Protein AF-A0A1F6GGG3-F1 (afdb_monomer_lite)

Sequence (327 aa):
MKKLRGRSGLVVIFIALSLFVYPPSKAWARSGCFWITAGEIFVPGLGYGVSGQFDKMLLFGGGRWLAANQYANTSASPDYQQNPNEIYKTTSAKDSDSGKVETRVYLTQATYEARYYAYLESNLTLISWGDLYQHSCDANTETYKWVAAPFLFNQFYDNWMFWVPMAVLASNAATFNDTQLVEYHLSRGLTQSRMRRDEFGHFYMVGLGEEMLFRGTFQHYFYETMNDSWGWGKEPSRHMSVVAASAVFGAAHTGMGFSADTASAFLMGLYLGYSYMPGPDEFDLTTAIAIHAWWDIVLSYTIMNNAHFTEENPTLEVPIFAIGFKY

Foldseek 3Di:
DDDPDDDVVVVVVVVVVLQPFDDDPVNVLLVVLVVLLVCCLVQQLSSCVVQVVVVLSCVLSVQLVVLVVQLVVLCPDPQADPDLCVAWDWDPLVRDPVSATEIEGEDEPSNVRNVLSVLSNQLSSLLSNLQSQLVSSHDDPCSVVLLCLLVPVVVCPPPVLQVVLVVVLVVCLVCVVVHYAYAYEYEHQDDLVVVLVSQLVSLLSVLSRLLSRLVSPQLVSQLCCCCPRVVVHQVVSLQVSLQRSLQVQLVVAPCRPVTDHSVRSSVLSSSLSCQQDVDGVRGDSSSSSNSRSCSSSSVVVSCSVRYHYDYDPNPDPDPPDDPDDDD

Radius of gyration: 21.14 Å; chains: 1; bounding box: 52×48×64 Å

Structure (mmCIF, N/CA/C/O backbone):
data_AF-A0A1F6GGG3-F1
#
_entry.id   AF-A0A1F6GGG3-F1
#
loop_
_atom_site.group_PDB
_atom_site.id
_atom_site.type_symbol
_atom_site.label_atom_id
_atom_site.label_alt_id
_atom_site.label_comp_id
_atom_site.label_asym_id
_atom_site.label_entity_id
_atom_site.label_seq_id
_atom_site.pdbx_PDB_ins_code
_atom_site.Cartn_x
_atom_site.Cartn_y
_atom_site.Cartn_z
_atom_site.occupancy
_atom_site.B_iso_or_equiv
_atom_site.auth_seq_id
_atom_site.auth_comp_id
_atom_site.auth_asym_id
_atom_site.auth_atom_id
_atom_site.pdbx_PDB_model_num
ATOM 1 N N . MET A 1 1 ? -25.315 21.451 1.094 1.00 34.75 1 MET A N 1
ATOM 2 C CA . MET A 1 1 ? -24.525 21.625 -0.148 1.00 34.75 1 MET A CA 1
ATOM 3 C C . MET A 1 1 ? -23.264 22.436 0.150 1.00 34.75 1 MET A C 1
ATOM 5 O O . MET A 1 1 ? -23.338 23.655 0.235 1.00 34.75 1 MET A O 1
ATOM 9 N N . LYS A 1 2 ? -22.116 21.779 0.357 1.00 29.00 2 LYS A N 1
ATOM 10 C CA . LYS A 1 2 ? -20.799 22.434 0.466 1.00 29.00 2 LYS A CA 1
ATOM 11 C C . LYS A 1 2 ? -19.908 21.908 -0.662 1.00 29.00 2 LYS A C 1
ATOM 13 O O . LYS A 1 2 ? -19.836 20.707 -0.887 1.00 29.00 2 LYS A O 1
ATOM 18 N N . LYS A 1 3 ? -19.320 22.844 -1.409 1.00 28.92 3 LYS A N 1
ATOM 19 C CA . LYS A 1 3 ? -18.524 22.647 -2.628 1.00 28.92 3 LYS A CA 1
ATOM 20 C C . LYS A 1 3 ? -17.290 21.768 -2.370 1.00 28.92 3 LYS A C 1
ATOM 22 O O . LYS A 1 3 ? -16.361 22.208 -1.704 1.00 28.92 3 LYS A O 1
ATOM 27 N N . LEU A 1 4 ? -17.244 20.596 -3.001 1.00 29.39 4 LEU A N 1
ATOM 28 C CA . LEU A 1 4 ? -16.005 19.909 -3.371 1.00 29.39 4 LEU A CA 1
ATOM 29 C C . LEU A 1 4 ? -15.376 20.674 -4.546 1.00 29.39 4 LEU A C 1
ATOM 31 O O . LEU A 1 4 ? -15.751 20.487 -5.699 1.00 29.39 4 LEU A O 1
ATOM 35 N N . ARG A 1 5 ? -14.453 21.593 -4.266 1.00 40.72 5 ARG A N 1
ATOM 36 C CA . ARG A 1 5 ? -13.562 22.179 -5.279 1.00 40.72 5 ARG A CA 1
ATOM 37 C C . ARG A 1 5 ? -12.166 22.241 -4.677 1.00 40.72 5 ARG A C 1
ATOM 39 O O . ARG A 1 5 ? -11.943 23.008 -3.752 1.00 40.72 5 ARG A O 1
ATOM 46 N N . GLY A 1 6 ? -11.258 21.412 -5.185 1.00 33.78 6 GLY A N 1
ATOM 47 C CA . GLY A 1 6 ? -9.836 21.505 -4.844 1.00 33.78 6 GLY A CA 1
ATOM 48 C C . GLY A 1 6 ? -9.003 20.272 -5.187 1.00 33.78 6 GLY A C 1
ATOM 49 O O . GLY A 1 6 ? -7.881 20.420 -5.650 1.00 33.78 6 GLY A O 1
ATOM 50 N N . ARG A 1 7 ? -9.539 19.054 -5.033 1.00 39.41 7 ARG A N 1
ATOM 51 C CA . ARG A 1 7 ? -8.728 17.825 -5.166 1.00 39.41 7 ARG A CA 1
ATOM 52 C C . ARG A 1 7 ? -8.546 17.314 -6.601 1.00 39.41 7 ARG A C 1
ATOM 54 O O . ARG A 1 7 ? -7.521 16.717 -6.899 1.00 39.41 7 ARG A O 1
ATOM 61 N N . SER A 1 8 ? -9.468 17.619 -7.514 1.00 39.81 8 SER A N 1
ATOM 62 C CA . SER A 1 8 ? -9.391 17.161 -8.914 1.00 39.81 8 SER A CA 1
ATOM 63 C C . SER A 1 8 ? -8.347 17.906 -9.757 1.00 39.81 8 SER A C 1
ATOM 65 O O . SER A 1 8 ? -7.948 17.412 -10.802 1.00 39.81 8 SER A O 1
ATOM 67 N N . GLY A 1 9 ? -7.893 19.089 -9.324 1.00 29.56 9 GLY A N 1
ATOM 68 C CA . GLY A 1 9 ? -6.945 19.903 -10.094 1.00 29.56 9 GLY A CA 1
ATOM 69 C C . GLY A 1 9 ? -5.521 19.348 -10.081 1.00 29.56 9 GLY A C 1
ATOM 70 O O . GLY A 1 9 ? -4.860 19.352 -11.112 1.00 29.56 9 GLY A O 1
ATOM 71 N N . LEU A 1 10 ? -5.064 18.821 -8.941 1.00 37.78 10 LEU A N 1
ATOM 72 C CA . LEU A 1 10 ? -3.693 18.323 -8.805 1.00 37.78 10 LEU A CA 1
ATOM 73 C C . LEU A 1 10 ? -3.475 17.035 -9.612 1.00 37.78 10 LEU A C 1
ATOM 75 O O . LEU A 1 10 ? -2.480 16.919 -10.316 1.00 37.78 10 LEU A O 1
ATOM 79 N N . VAL A 1 11 ? -4.443 16.113 -9.584 1.00 38.56 11 VAL A N 1
ATOM 80 C CA . VAL A 1 11 ? -4.399 14.854 -10.351 1.00 38.56 11 VAL A CA 1
ATOM 81 C C . VAL A 1 11 ? -4.393 15.125 -11.859 1.00 38.56 11 VAL A C 1
ATOM 83 O O . VAL A 1 11 ? -3.612 14.528 -12.593 1.00 38.56 11 VAL A O 1
ATOM 86 N N . VAL A 1 12 ? -5.199 16.086 -12.324 1.00 40.09 12 VAL A N 1
ATOM 87 C CA . VAL A 1 12 ? -5.244 16.483 -13.742 1.00 40.09 12 VAL A CA 1
ATOM 88 C C . VAL A 1 12 ? -3.946 17.169 -14.182 1.00 40.09 12 VAL A C 1
ATOM 90 O O . VAL A 1 12 ? -3.487 16.932 -15.295 1.00 40.09 12 VAL A O 1
ATOM 93 N N . ILE A 1 13 ? -3.315 17.969 -13.315 1.00 44.88 13 ILE A N 1
ATOM 94 C CA . ILE A 1 13 ? -2.014 18.598 -13.598 1.00 44.88 13 ILE A CA 1
ATOM 95 C C . ILE A 1 13 ? -0.889 17.552 -13.650 1.00 44.88 13 ILE A C 1
ATOM 97 O O . ILE A 1 13 ? -0.038 17.633 -14.532 1.00 44.88 13 ILE A O 1
ATOM 101 N N . PHE A 1 14 ? -0.906 16.539 -12.778 1.00 50.72 14 PHE A N 1
ATOM 102 C CA . PHE A 1 14 ? 0.060 15.433 -12.817 1.00 50.72 14 PHE A CA 1
ATOM 103 C C . PHE A 1 14 ? -0.072 14.584 -14.092 1.00 50.72 14 PHE A C 1
ATOM 105 O O . PHE A 1 14 ? 0.935 14.294 -14.735 1.00 50.72 14 PHE A O 1
ATOM 112 N N . ILE A 1 15 ? -1.302 14.267 -14.516 1.00 50.84 15 ILE A N 1
ATOM 113 C CA . ILE A 1 15 ? -1.557 13.581 -15.795 1.00 50.84 15 ILE A CA 1
ATOM 114 C C . ILE A 1 15 ? -1.097 14.457 -16.971 1.00 50.84 15 ILE A C 1
ATOM 116 O O . ILE A 1 15 ? -0.423 13.970 -17.875 1.00 50.84 15 ILE A O 1
ATOM 120 N N . ALA A 1 16 ? -1.378 15.762 -16.944 1.00 42.09 16 ALA A N 1
ATOM 121 C CA . ALA A 1 16 ? -0.953 16.679 -18.000 1.00 42.09 16 ALA A CA 1
ATOM 122 C C . ALA A 1 16 ? 0.578 16.808 -18.098 1.00 42.09 16 ALA A C 1
ATOM 124 O O . ALA A 1 16 ? 1.111 16.843 -19.202 1.00 42.09 16 ALA A O 1
ATOM 125 N N . LEU A 1 17 ? 1.300 16.826 -16.973 1.00 45.72 17 LEU A N 1
ATOM 126 C CA . LEU A 1 17 ? 2.766 16.906 -16.960 1.00 45.72 17 LEU A CA 1
ATOM 127 C C . LEU A 1 17 ? 3.439 15.630 -17.486 1.00 45.72 17 LEU A C 1
ATOM 129 O O . LEU A 1 17 ? 4.507 15.723 -18.086 1.00 45.72 17 LEU A O 1
ATOM 133 N N . SER A 1 18 ? 2.797 14.465 -17.343 1.00 45.56 18 SER A N 1
ATOM 134 C CA . SER A 1 18 ? 3.300 13.197 -17.898 1.00 45.56 18 SER A CA 1
ATOM 135 C C . SER A 1 18 ? 3.233 13.099 -19.430 1.00 45.56 18 SER A C 1
ATOM 137 O O . SER A 1 18 ? 3.900 12.257 -20.027 1.00 45.56 18 SER A O 1
ATOM 139 N N . LEU A 1 19 ? 2.471 13.983 -20.087 1.00 40.78 19 LEU A N 1
ATOM 140 C CA . LEU A 1 19 ? 2.210 13.924 -21.531 1.00 40.78 19 LEU A CA 1
ATOM 141 C C . LEU A 1 19 ? 3.180 14.754 -22.394 1.00 40.78 19 LEU A C 1
ATOM 143 O O . LEU A 1 19 ? 3.150 14.615 -23.615 1.00 40.78 19 LEU A O 1
ATOM 147 N N . PHE A 1 20 ? 4.034 15.609 -21.815 1.00 39.56 20 PHE A N 1
ATOM 148 C CA . PHE A 1 20 ? 4.748 16.649 -22.583 1.00 39.56 20 PHE A CA 1
ATOM 149 C C . PHE A 1 20 ? 6.259 16.457 -22.797 1.00 39.56 20 PHE A C 1
ATOM 151 O O . PHE A 1 20 ? 6.902 17.367 -23.318 1.00 39.56 20 PHE A O 1
ATOM 158 N N . VAL A 1 21 ? 6.855 15.307 -22.462 1.00 46.12 21 VAL A N 1
ATOM 159 C CA . VAL A 1 21 ? 8.325 15.162 -22.535 1.00 46.12 21 VAL A CA 1
ATOM 160 C C . VAL A 1 21 ? 8.763 13.816 -23.124 1.00 46.12 21 VAL A C 1
ATOM 162 O O . VAL A 1 21 ? 9.358 13.015 -22.417 1.00 46.12 21 VAL A O 1
ATOM 165 N N . TYR A 1 22 ? 8.512 13.542 -24.415 1.00 41.56 22 TYR A N 1
ATOM 166 C CA . TYR A 1 22 ? 9.136 12.381 -25.083 1.00 41.56 22 TYR A CA 1
ATOM 167 C C . TYR A 1 22 ? 9.519 12.607 -26.560 1.00 41.56 22 TYR A C 1
ATOM 169 O O . TYR A 1 22 ? 8.798 13.289 -27.290 1.00 41.56 22 TYR A O 1
ATOM 177 N N . PRO A 1 23 ? 10.626 11.991 -27.034 1.00 38.53 23 PRO A N 1
ATOM 178 C CA . PRO A 1 23 ? 10.995 11.941 -28.448 1.00 38.53 23 PRO A CA 1
ATOM 179 C C . PRO A 1 23 ? 10.053 11.028 -29.273 1.00 38.53 23 PRO A C 1
ATOM 181 O O . PRO A 1 23 ? 9.447 10.104 -28.721 1.00 38.53 23 PRO A O 1
ATOM 184 N N . PRO A 1 24 ? 9.943 11.224 -30.604 1.00 41.09 24 PRO A N 1
ATOM 185 C CA . PRO A 1 24 ? 8.781 10.791 -31.398 1.00 41.09 24 PRO A CA 1
ATOM 186 C C . PRO A 1 24 ? 8.520 9.277 -31.454 1.00 41.09 24 PRO A C 1
ATOM 188 O O . PRO A 1 24 ? 7.366 8.859 -31.490 1.00 41.09 24 PRO A O 1
ATOM 191 N N . SER A 1 25 ? 9.566 8.444 -31.447 1.00 43.44 25 SER A N 1
ATOM 192 C CA . SER A 1 25 ? 9.437 6.981 -31.562 1.00 43.44 25 SER A CA 1
ATOM 193 C C . SER A 1 25 ? 9.042 6.301 -30.247 1.00 43.44 25 SER A C 1
ATOM 195 O O . SER A 1 25 ? 8.221 5.388 -30.254 1.00 43.44 25 SER A O 1
ATOM 197 N N . LYS A 1 26 ? 9.559 6.780 -29.106 1.00 45.38 26 LYS A N 1
ATOM 198 C CA . LYS A 1 26 ? 9.140 6.328 -27.765 1.00 45.38 26 LYS A CA 1
ATOM 199 C C . LYS A 1 26 ? 7.761 6.880 -27.383 1.00 45.38 26 LYS A C 1
ATOM 201 O O . LYS A 1 26 ? 7.019 6.217 -26.666 1.00 45.38 26 LYS A O 1
ATOM 206 N N . ALA A 1 27 ? 7.388 8.052 -27.902 1.00 45.81 27 ALA A N 1
ATOM 207 C CA . ALA A 1 27 ? 6.086 8.673 -27.662 1.00 45.81 27 ALA A CA 1
ATOM 208 C C . ALA A 1 27 ? 4.904 7.876 -28.251 1.00 45.81 27 ALA A C 1
ATOM 210 O O . ALA A 1 27 ? 3.835 7.866 -27.652 1.00 45.81 27 ALA A O 1
ATOM 211 N N . TRP A 1 28 ? 5.082 7.184 -29.385 1.00 36.78 28 TRP A N 1
ATOM 212 C CA . TRP A 1 28 ? 4.025 6.368 -30.012 1.00 36.78 28 TRP A CA 1
ATOM 213 C C . TRP A 1 28 ? 3.761 5.040 -29.285 1.00 36.78 28 TRP A C 1
ATOM 215 O O . TRP A 1 28 ? 2.607 4.665 -29.099 1.00 36.78 28 TRP A O 1
ATOM 225 N N . ALA A 1 29 ? 4.807 4.354 -28.814 1.00 48.78 29 ALA A N 1
ATOM 226 C CA . ALA A 1 29 ? 4.646 3.165 -27.972 1.00 48.78 29 ALA A CA 1
ATOM 227 C C . ALA A 1 29 ? 4.049 3.528 -26.595 1.00 48.78 29 ALA A C 1
ATOM 229 O O . ALA A 1 29 ? 3.116 2.879 -26.123 1.00 48.78 29 ALA A O 1
ATOM 230 N N . ARG A 1 30 ? 4.510 4.636 -25.987 1.00 52.94 30 ARG A N 1
ATOM 231 C CA . ARG A 1 30 ? 3.989 5.128 -24.699 1.00 52.94 30 ARG A CA 1
ATOM 232 C C . ARG A 1 30 ? 2.563 5.699 -24.798 1.00 52.94 30 ARG A C 1
ATOM 234 O O . ARG A 1 30 ? 1.812 5.566 -23.839 1.00 52.94 30 ARG A O 1
ATOM 241 N N . SER A 1 31 ? 2.137 6.263 -25.937 1.00 55.31 31 SER A N 1
ATOM 242 C CA . SER A 1 31 ? 0.750 6.733 -26.125 1.00 55.31 31 SER A CA 1
ATOM 243 C C . SER A 1 31 ? -0.249 5.588 -26.327 1.00 55.31 31 SER A C 1
ATOM 245 O O . SER A 1 31 ? -1.357 5.652 -25.796 1.00 55.31 31 SER A O 1
ATOM 247 N N . GLY A 1 32 ? 0.144 4.516 -27.025 1.00 62.41 32 GLY A N 1
ATOM 248 C CA . GLY A 1 32 ? -0.635 3.277 -27.089 1.00 62.41 32 GLY A CA 1
ATOM 249 C C . GLY A 1 32 ? -0.799 2.652 -25.705 1.00 62.41 32 GLY A C 1
ATOM 250 O O . GLY A 1 32 ? -1.919 2.359 -25.285 1.00 62.41 32 GLY A O 1
ATOM 251 N N . CYS A 1 33 ? 0.296 2.556 -24.948 1.00 77.62 33 CYS A N 1
ATOM 252 C CA . CYS A 1 33 ? 0.251 2.035 -23.586 1.00 77.62 33 CYS A CA 1
ATOM 253 C C . CYS A 1 33 ? -0.558 2.922 -22.623 1.00 77.62 33 CYS A C 1
ATOM 255 O O . CYS A 1 33 ? -1.265 2.405 -21.759 1.00 77.62 33 CYS A O 1
ATOM 257 N N . PHE A 1 34 ? -0.546 4.246 -22.806 1.00 76.62 34 PHE A N 1
ATOM 258 C CA . PHE A 1 34 ? -1.402 5.158 -22.044 1.00 76.62 34 PHE A CA 1
ATOM 259 C C . PHE A 1 34 ? -2.888 4.813 -22.206 1.00 76.62 34 PHE A C 1
ATOM 261 O O . PHE A 1 34 ? -3.596 4.679 -21.210 1.00 76.62 34 PHE A O 1
ATOM 268 N N . TRP A 1 35 ? -3.364 4.615 -23.441 1.00 75.88 35 TRP A N 1
ATOM 269 C CA . TRP A 1 35 ? -4.765 4.253 -23.684 1.00 75.88 35 TRP A CA 1
ATOM 270 C C . TRP A 1 35 ? -5.106 2.837 -23.216 1.00 75.88 35 TRP A C 1
ATOM 272 O O . TRP A 1 35 ? -6.205 2.628 -22.709 1.00 75.88 35 TRP A O 1
ATOM 282 N N . ILE A 1 36 ? -4.173 1.887 -23.328 1.00 83.50 36 ILE A N 1
ATOM 283 C CA . ILE A 1 36 ? -4.326 0.527 -22.787 1.00 83.50 36 ILE A CA 1
ATOM 284 C C . ILE A 1 36 ? -4.467 0.573 -21.259 1.00 83.50 36 ILE A C 1
ATOM 286 O O . ILE A 1 36 ? -5.400 -0.009 -20.709 1.00 83.50 36 ILE A O 1
ATOM 290 N N . THR A 1 37 ? -3.596 1.322 -20.582 1.00 82.62 37 THR A N 1
ATOM 291 C CA . THR A 1 37 ? -3.623 1.501 -19.122 1.00 82.62 37 THR A CA 1
ATOM 292 C C . THR A 1 37 ? -4.888 2.232 -18.674 1.00 82.62 37 THR A C 1
ATOM 294 O O . THR A 1 37 ? -5.537 1.823 -17.717 1.00 82.62 37 THR A O 1
ATOM 297 N N . ALA A 1 38 ? -5.299 3.282 -19.391 1.00 81.38 38 ALA A N 1
ATOM 298 C CA . ALA A 1 38 ? -6.562 3.964 -19.125 1.00 81.38 38 ALA A CA 1
ATOM 299 C C . ALA A 1 38 ? -7.760 3.016 -19.306 1.00 81.38 38 ALA A C 1
ATOM 301 O O . ALA A 1 38 ? -8.659 2.993 -18.467 1.00 81.38 38 ALA A O 1
ATOM 302 N N . GLY A 1 39 ? -7.751 2.207 -20.370 1.00 83.69 39 GLY A N 1
ATOM 303 C CA . GLY A 1 39 ? -8.754 1.176 -20.624 1.00 83.69 39 GLY A CA 1
ATOM 304 C C . GLY A 1 39 ? -8.858 0.176 -19.477 1.00 83.69 39 GLY A C 1
ATOM 305 O O . GLY A 1 39 ? -9.966 -0.093 -19.027 1.00 83.69 39 GLY A O 1
ATOM 306 N N . GLU A 1 40 ? -7.722 -0.294 -18.955 1.00 88.25 40 GLU A N 1
ATOM 307 C CA . GLU A 1 40 ? -7.673 -1.150 -17.767 1.00 88.25 40 GLU A CA 1
ATOM 308 C C . GLU A 1 40 ? -8.305 -0.468 -16.553 1.00 88.25 40 GLU A C 1
ATOM 310 O O . GLU A 1 40 ? -9.164 -1.056 -15.905 1.00 88.25 40 GLU A O 1
ATOM 315 N N . ILE A 1 41 ? -7.947 0.785 -16.258 1.00 85.56 41 ILE A N 1
ATOM 316 C CA . ILE A 1 41 ? -8.477 1.514 -15.093 1.00 85.56 41 ILE A CA 1
ATOM 317 C C . ILE A 1 41 ? -10.012 1.570 -15.121 1.00 85.56 41 ILE A C 1
ATOM 319 O O . ILE A 1 41 ? -10.637 1.299 -14.095 1.00 85.56 41 ILE A O 1
ATOM 323 N N . PHE A 1 42 ? -10.618 1.874 -16.274 1.00 87.81 42 PHE A N 1
ATOM 324 C CA . PHE A 1 42 ? -12.075 2.024 -16.394 1.00 87.81 42 PHE A CA 1
ATOM 325 C C . PHE A 1 42 ? -12.831 0.711 -16.612 1.00 87.81 42 PHE A C 1
ATOM 327 O O . PHE A 1 42 ? -13.973 0.586 -16.169 1.00 87.81 42 PHE A O 1
ATOM 334 N N . VAL A 1 43 ? -12.228 -0.246 -17.314 1.00 90.94 43 VAL A N 1
ATOM 335 C CA . VAL A 1 43 ? -12.829 -1.542 -17.629 1.00 90.94 43 VAL A CA 1
ATOM 336 C C . VAL A 1 43 ? -11.854 -2.630 -17.180 1.00 90.94 43 VAL A C 1
ATOM 338 O O . VAL A 1 43 ? -10.894 -2.917 -17.899 1.00 90.94 43 VAL A O 1
ATOM 341 N N . PRO A 1 44 ? -12.090 -3.250 -16.009 1.00 93.25 44 PRO A N 1
ATOM 342 C CA . PRO A 1 44 ? -11.210 -4.279 -15.473 1.00 93.25 44 PRO A CA 1
ATOM 343 C C . PRO A 1 44 ? -10.885 -5.384 -16.483 1.00 93.25 44 PRO A C 1
ATOM 345 O O . PRO A 1 44 ? -11.785 -6.025 -17.029 1.00 93.25 44 PRO A O 1
ATOM 348 N N . GLY A 1 45 ? -9.595 -5.609 -16.726 1.00 90.50 45 GLY A N 1
ATOM 349 C CA . GLY A 1 45 ? -9.071 -6.603 -17.660 1.00 90.50 45 GLY A CA 1
ATOM 350 C C . GLY A 1 45 ? -8.951 -6.141 -19.116 1.00 90.50 45 GLY A C 1
ATOM 351 O O . GLY A 1 45 ? -8.328 -6.844 -19.913 1.00 90.50 45 GLY A O 1
ATOM 352 N N . LEU A 1 46 ? -9.505 -4.987 -19.503 1.00 91.31 46 LEU A N 1
ATOM 353 C CA . LEU A 1 46 ? -9.465 -4.538 -20.898 1.00 91.31 46 LEU A CA 1
ATOM 354 C C . LEU A 1 46 ? -8.036 -4.261 -21.379 1.00 91.31 46 LEU A C 1
ATOM 356 O O . LEU A 1 46 ? -7.703 -4.618 -22.510 1.00 91.31 46 LEU A O 1
ATOM 360 N N . GLY A 1 47 ? -7.184 -3.658 -20.545 1.00 88.75 47 GLY A N 1
ATOM 361 C CA . GLY A 1 47 ? -5.810 -3.362 -20.953 1.00 88.75 47 GLY A CA 1
ATOM 362 C C . GLY A 1 47 ? -4.993 -4.638 -21.141 1.00 88.75 47 GLY A C 1
ATOM 363 O O . GLY A 1 47 ? -4.258 -4.785 -22.122 1.00 88.75 47 GLY A O 1
ATOM 364 N N . TYR A 1 48 ? -5.202 -5.617 -20.264 1.00 91.56 48 TYR A N 1
ATOM 365 C CA . TYR A 1 48 ? -4.603 -6.941 -20.407 1.00 91.56 48 TYR A CA 1
ATOM 366 C C . TYR A 1 48 ? -5.123 -7.708 -21.625 1.00 91.56 48 TYR A C 1
ATOM 368 O O . TYR A 1 48 ? -4.334 -8.309 -22.350 1.00 91.56 48 TYR A O 1
ATOM 376 N N . GLY A 1 49 ? -6.424 -7.640 -21.911 1.00 90.31 49 GLY A N 1
ATOM 377 C CA . GLY A 1 49 ? -7.008 -8.267 -23.096 1.00 90.31 49 GLY A CA 1
ATOM 378 C C . GLY A 1 49 ? -6.466 -7.684 -24.404 1.00 90.31 49 GLY A C 1
ATOM 379 O O . GLY A 1 49 ? -6.083 -8.434 -25.299 1.00 90.31 49 GLY A O 1
ATOM 380 N N . VAL A 1 50 ? -6.371 -6.352 -24.502 1.00 88.00 50 VAL A N 1
ATOM 381 C CA . VAL A 1 50 ? -5.828 -5.665 -25.691 1.00 88.00 50 VAL A CA 1
ATOM 382 C C . VAL A 1 50 ? -4.335 -5.950 -25.882 1.00 88.00 50 VAL A C 1
ATOM 384 O O . VAL A 1 50 ? -3.884 -6.062 -27.019 1.00 88.00 50 VAL A O 1
ATOM 387 N N . SER A 1 51 ? -3.579 -6.116 -24.793 1.00 86.62 51 SER A N 1
ATOM 388 C CA . SER A 1 51 ? -2.154 -6.488 -24.838 1.00 86.62 51 SER A CA 1
ATOM 389 C C . SER A 1 51 ? -1.901 -8.000 -24.958 1.00 86.62 51 SER A C 1
ATOM 391 O O . SER A 1 51 ? -0.749 -8.426 -24.983 1.00 86.62 51 SER A O 1
ATOM 393 N N . GLY A 1 52 ? -2.947 -8.830 -25.055 1.00 88.81 52 GLY A N 1
ATOM 394 C CA . GLY A 1 52 ? -2.826 -10.286 -25.211 1.00 88.81 52 GLY A CA 1
ATOM 395 C C . GLY A 1 52 ? -2.426 -11.050 -23.939 1.00 88.81 52 GLY A C 1
ATOM 396 O O . GLY A 1 52 ? -2.111 -12.236 -24.014 1.00 88.81 52 GLY A O 1
ATOM 397 N N . GLN A 1 53 ? -2.463 -10.406 -22.771 1.00 92.25 53 GLN A N 1
ATOM 398 C CA . GLN A 1 53 ? -2.128 -10.976 -21.460 1.00 92.25 53 GLN A CA 1
ATOM 399 C C . GLN A 1 53 ? -3.379 -11.575 -20.790 1.00 92.25 53 GLN A C 1
ATOM 401 O O . GLN A 1 53 ? -3.875 -11.088 -19.772 1.00 92.25 53 GLN A O 1
ATOM 406 N N . PHE A 1 54 ? -3.961 -12.607 -21.407 1.00 93.31 54 PHE A N 1
ATOM 407 C CA . PHE A 1 54 ? -5.269 -13.152 -21.006 1.00 93.31 54 PHE A CA 1
ATOM 408 C C . PHE A 1 54 ? -5.295 -13.798 -19.614 1.00 93.31 54 PHE A C 1
ATOM 410 O O . PHE A 1 54 ? -6.332 -13.804 -18.952 1.00 93.31 54 PHE A O 1
ATOM 417 N N . ASP A 1 55 ? -4.165 -14.327 -19.163 1.00 94.50 55 ASP A N 1
ATOM 418 C CA . ASP A 1 55 ? -3.964 -14.819 -17.801 1.00 94.50 55 ASP A CA 1
ATOM 419 C C . ASP A 1 55 ? -4.147 -13.693 -16.773 1.00 94.50 55 ASP A C 1
ATOM 421 O O . ASP A 1 55 ? -4.929 -13.825 -15.831 1.00 94.50 55 ASP A O 1
ATOM 425 N N . LYS A 1 56 ? -3.524 -12.537 -17.006 1.00 94.50 56 LYS A N 1
ATOM 426 C CA . LYS A 1 56 ? -3.663 -11.347 -16.156 1.00 94.50 56 LYS A CA 1
ATOM 427 C C . LYS A 1 56 ? -5.029 -10.685 -16.277 1.00 94.50 56 LYS A C 1
ATOM 429 O O . LYS A 1 56 ? -5.563 -10.210 -15.277 1.00 94.50 56 LYS A O 1
ATOM 434 N N . MET A 1 57 ? -5.636 -10.714 -17.465 1.00 94.69 57 MET A N 1
ATOM 435 C CA . MET A 1 57 ? -7.031 -10.306 -17.651 1.00 94.69 57 MET A CA 1
ATOM 436 C C . MET A 1 57 ? -7.960 -11.121 -16.743 1.00 94.69 57 MET A C 1
ATOM 438 O O . MET A 1 57 ? -8.820 -10.551 -16.074 1.00 94.69 57 MET A O 1
ATOM 442 N N . LEU A 1 58 ? -7.775 -12.444 -16.691 1.00 95.38 58 LEU A N 1
ATOM 443 C CA . LEU A 1 58 ? -8.562 -13.320 -15.827 1.00 95.38 58 LEU A CA 1
ATOM 444 C C . LEU A 1 58 ? -8.289 -13.033 -14.343 1.00 95.38 58 LEU A C 1
ATOM 446 O O . LEU A 1 58 ? -9.230 -12.868 -13.571 1.00 95.38 58 LEU A O 1
ATOM 450 N N . LEU A 1 59 ? -7.016 -12.980 -13.947 1.00 94.25 59 LEU A N 1
ATOM 451 C CA . LEU A 1 59 ? -6.622 -12.875 -12.542 1.00 94.25 59 LEU A CA 1
ATOM 452 C C . LEU A 1 59 ? -6.874 -11.476 -11.969 1.00 94.25 59 LEU A C 1
ATOM 454 O O . LEU A 1 59 ? -7.643 -11.327 -11.020 1.00 94.25 59 LEU A O 1
ATOM 458 N N . PHE A 1 60 ? -6.258 -10.447 -12.550 1.00 94.56 60 PHE A N 1
ATOM 459 C CA . PHE A 1 60 ? -6.372 -9.077 -12.054 1.00 94.56 60 PHE A CA 1
ATOM 460 C C . PHE A 1 60 ? -7.672 -8.424 -12.515 1.00 94.56 60 PHE A C 1
ATOM 462 O O . PHE A 1 60 ? -8.406 -7.889 -11.687 1.00 94.56 60 PHE A O 1
ATOM 469 N N . GLY A 1 61 ? -8.018 -8.535 -13.800 1.00 94.88 61 GLY A N 1
ATOM 470 C CA . GLY A 1 61 ? -9.269 -7.980 -14.328 1.00 94.88 61 GLY A CA 1
ATOM 471 C C . GLY A 1 61 ? -10.511 -8.636 -13.718 1.00 94.88 61 GLY A C 1
ATOM 472 O O . GLY A 1 61 ? -11.395 -7.949 -13.202 1.00 94.88 61 GLY A O 1
ATOM 473 N N . GLY A 1 62 ? -10.552 -9.972 -13.693 1.00 96.44 62 GLY A N 1
ATOM 474 C CA . GLY A 1 62 ? -11.628 -10.725 -13.045 1.00 96.44 62 GLY A CA 1
ATOM 475 C C . GLY A 1 62 ? -11.703 -10.471 -11.537 1.00 96.44 62 GLY A C 1
ATOM 476 O O . GLY A 1 62 ? -12.793 -10.245 -11.008 1.00 96.44 62 GLY A O 1
ATOM 477 N N . GLY A 1 63 ? -10.555 -10.422 -10.850 1.00 96.31 63 GLY A N 1
ATOM 478 C CA . GLY A 1 63 ? -10.483 -10.078 -9.428 1.00 96.31 63 GLY A CA 1
ATOM 479 C C . GLY A 1 63 ? -11.055 -8.692 -9.125 1.00 96.31 63 GLY A C 1
ATOM 480 O O . GLY A 1 63 ? -11.874 -8.548 -8.217 1.00 96.31 63 GLY A O 1
ATOM 481 N N . ARG A 1 64 ? -10.698 -7.684 -9.930 1.00 95.81 64 ARG A N 1
ATOM 482 C CA . ARG A 1 64 ? -11.228 -6.315 -9.815 1.00 95.81 64 ARG A CA 1
ATOM 483 C C . ARG A 1 64 ? -12.723 -6.265 -10.049 1.00 95.81 64 ARG A C 1
ATOM 485 O O . ARG A 1 64 ? -13.432 -5.633 -9.276 1.00 95.81 64 ARG A O 1
ATOM 492 N N . TRP A 1 65 ? -13.216 -6.956 -11.075 1.00 95.44 65 TRP A N 1
ATOM 493 C CA . TRP A 1 65 ? -14.649 -7.013 -11.353 1.00 95.44 65 TRP A CA 1
ATOM 494 C C . TRP A 1 65 ? -15.432 -7.624 -10.183 1.00 95.44 65 TRP A C 1
ATOM 496 O O . TRP A 1 65 ? -16.443 -7.065 -9.752 1.00 95.44 65 TRP A O 1
ATOM 506 N N . LEU A 1 66 ? -14.935 -8.728 -9.615 1.00 96.56 66 LEU A N 1
ATOM 507 C CA . LEU A 1 66 ? -15.538 -9.360 -8.442 1.00 96.56 66 LEU A CA 1
ATOM 508 C C . LEU A 1 66 ? -15.514 -8.433 -7.222 1.00 96.56 66 LEU A C 1
ATOM 510 O O . LEU A 1 66 ? -16.546 -8.268 -6.572 1.00 96.56 66 LEU A O 1
ATOM 514 N N . ALA A 1 67 ? -14.371 -7.808 -6.929 1.00 96.12 67 ALA A N 1
ATOM 515 C CA . ALA A 1 67 ? -14.225 -6.887 -5.806 1.00 96.12 67 ALA A CA 1
ATOM 516 C C . ALA A 1 67 ? -15.139 -5.659 -5.953 1.00 96.12 67 ALA A C 1
ATOM 518 O O . ALA A 1 67 ? -15.876 -5.329 -5.026 1.00 96.12 67 ALA A O 1
ATOM 519 N N . ALA A 1 68 ? -15.188 -5.045 -7.138 1.00 94.06 68 ALA A N 1
ATOM 520 C CA . ALA A 1 68 ? -16.068 -3.918 -7.432 1.00 94.06 68 ALA A CA 1
ATOM 521 C C . ALA A 1 68 ? -17.552 -4.282 -7.263 1.00 94.06 68 ALA A C 1
ATOM 523 O O . ALA A 1 68 ? -18.312 -3.524 -6.660 1.00 94.06 68 ALA A O 1
ATOM 524 N N . ASN A 1 69 ? -17.966 -5.457 -7.748 1.00 96.06 69 ASN A N 1
ATOM 525 C CA . ASN A 1 69 ? -19.341 -5.931 -7.598 1.00 96.06 69 ASN A CA 1
ATOM 526 C C . ASN A 1 69 ? -19.692 -6.192 -6.125 1.00 96.06 69 ASN A C 1
ATOM 528 O O . ASN A 1 69 ? -20.756 -5.789 -5.660 1.00 96.06 69 ASN A O 1
ATOM 532 N N . GLN A 1 70 ? -18.792 -6.820 -5.365 1.00 96.94 70 GLN A N 1
ATOM 533 C CA . GLN A 1 70 ? -19.015 -7.045 -3.937 1.00 96.94 70 GLN A CA 1
ATOM 534 C C . GLN A 1 70 ? -19.057 -5.736 -3.147 1.00 96.94 70 GLN A C 1
ATOM 536 O O . GLN A 1 70 ? -19.937 -5.566 -2.304 1.00 96.94 70 GLN A O 1
ATOM 541 N N . TYR A 1 71 ? -18.183 -4.776 -3.455 1.00 94.75 71 TYR A N 1
ATOM 542 C CA . TYR A 1 71 ? -18.245 -3.434 -2.882 1.00 94.75 71 TYR A CA 1
ATOM 543 C C . TYR A 1 71 ? -19.581 -2.745 -3.189 1.00 94.75 71 TYR A C 1
ATOM 545 O O . TYR A 1 71 ? -20.236 -2.241 -2.278 1.00 94.75 71 TYR A O 1
ATOM 553 N N . ALA A 1 72 ? -20.027 -2.756 -4.448 1.00 94.69 72 ALA A N 1
ATOM 554 C CA . ALA A 1 72 ? -21.296 -2.145 -4.845 1.00 94.69 72 ALA A CA 1
ATOM 555 C C . ALA A 1 72 ? -22.495 -2.772 -4.113 1.00 94.69 72 ALA A C 1
ATOM 557 O O . ALA A 1 72 ? -23.371 -2.055 -3.633 1.00 94.69 72 ALA A O 1
ATOM 558 N N . ASN A 1 73 ? -22.506 -4.099 -3.966 1.00 95.38 73 ASN A N 1
ATOM 559 C CA . ASN A 1 73 ? -23.582 -4.811 -3.276 1.00 95.38 73 ASN A CA 1
ATOM 560 C C . ASN A 1 73 ? -23.588 -4.541 -1.764 1.00 95.38 73 ASN A C 1
ATOM 562 O O . ASN A 1 73 ? -24.646 -4.327 -1.176 1.00 95.38 73 ASN A O 1
ATOM 566 N N . THR A 1 74 ? -22.416 -4.529 -1.127 1.00 92.88 74 THR A N 1
ATOM 567 C CA . THR A 1 74 ? -22.287 -4.355 0.332 1.00 92.88 74 THR A CA 1
ATOM 568 C C . THR A 1 74 ? -22.464 -2.901 0.767 1.00 92.88 74 THR A C 1
ATOM 570 O O . THR A 1 74 ? -23.125 -2.642 1.772 1.00 92.88 74 THR A O 1
ATOM 573 N N . SER A 1 75 ? -21.969 -1.939 -0.017 1.00 93.94 75 SER A N 1
ATOM 574 C CA . SER A 1 75 ? -22.145 -0.500 0.246 1.00 93.94 75 SER A CA 1
ATOM 575 C C . SER A 1 75 ? -23.582 -0.006 0.034 1.00 93.94 75 SER A C 1
ATOM 577 O O . SER A 1 75 ? -23.953 1.039 0.567 1.00 93.94 75 SER A O 1
ATOM 579 N N . ALA A 1 76 ? -24.414 -0.764 -0.690 1.00 94.25 76 ALA A N 1
ATOM 580 C CA . ALA A 1 76 ? -25.847 -0.499 -0.828 1.00 94.25 76 ALA A CA 1
ATOM 581 C C . ALA A 1 76 ? -26.673 -0.925 0.405 1.00 94.25 76 ALA A C 1
ATOM 583 O O . ALA A 1 76 ? -27.864 -0.615 0.482 1.00 94.25 76 ALA A O 1
ATOM 584 N N . SER A 1 77 ? -26.070 -1.636 1.365 1.00 93.69 77 SER A N 1
ATOM 585 C CA . SER A 1 77 ? -26.742 -2.053 2.597 1.00 93.69 77 SER A CA 1
ATOM 586 C C . SER A 1 77 ? -27.144 -0.849 3.463 1.00 93.69 77 SER A C 1
ATOM 588 O O . SER A 1 77 ? -26.348 0.079 3.619 1.00 93.69 77 SER A O 1
ATOM 590 N N . PRO A 1 78 ? -28.325 -0.866 4.113 1.00 92.38 78 PRO A N 1
ATOM 591 C CA . PRO A 1 78 ? -28.700 0.170 5.078 1.00 92.38 78 PRO A CA 1
ATOM 592 C C . PRO A 1 78 ? -27.789 0.205 6.317 1.00 92.38 78 PRO A C 1
ATOM 594 O O . PRO A 1 78 ? -27.748 1.222 7.003 1.00 92.38 78 PRO A O 1
ATOM 597 N N . ASP A 1 79 ? -27.057 -0.878 6.602 1.00 91.00 79 ASP A N 1
ATOM 598 C CA . ASP A 1 79 ? -26.100 -0.957 7.713 1.00 91.00 79 ASP A CA 1
ATOM 599 C C . ASP A 1 79 ? -24.692 -0.440 7.331 1.00 91.00 79 ASP A C 1
ATOM 601 O O . ASP A 1 79 ? -23.774 -0.497 8.154 1.00 91.00 79 ASP A O 1
ATOM 605 N N . TYR A 1 80 ? -24.482 0.036 6.095 1.00 91.50 80 TYR A N 1
ATOM 606 C CA . TYR A 1 80 ? -23.203 0.600 5.654 1.00 91.50 80 TYR A CA 1
ATOM 607 C C . TYR A 1 80 ? -22.970 2.001 6.242 1.00 91.50 80 TYR A C 1
ATOM 609 O O . TYR A 1 80 ? -23.749 2.933 6.031 1.00 91.50 80 TYR A O 1
ATOM 617 N N . GLN A 1 81 ? -21.856 2.169 6.952 1.00 91.38 81 GLN A N 1
ATOM 618 C CA . GLN A 1 81 ? -21.462 3.432 7.574 1.00 91.38 81 GLN A CA 1
ATOM 619 C C . GLN A 1 81 ? -20.582 4.241 6.614 1.00 91.38 81 GLN A C 1
ATOM 621 O O . GLN A 1 81 ? -19.453 3.860 6.312 1.00 91.38 81 GLN A O 1
ATOM 626 N N . GLN A 1 82 ? -21.079 5.396 6.167 1.00 85.25 82 GLN A N 1
ATOM 627 C CA . GLN A 1 82 ? -20.350 6.264 5.230 1.00 85.25 82 GLN A CA 1
ATOM 628 C C . GLN A 1 82 ? -19.341 7.194 5.912 1.00 85.25 82 GLN A C 1
ATOM 630 O O . GLN A 1 82 ? -18.389 7.640 5.276 1.00 85.25 82 GLN A O 1
ATOM 635 N N . ASN A 1 83 ? -19.569 7.545 7.180 1.00 84.19 83 ASN A N 1
ATOM 636 C CA . ASN A 1 83 ? -18.795 8.563 7.879 1.00 84.19 83 ASN A CA 1
ATOM 637 C C . ASN A 1 83 ? -17.670 7.924 8.711 1.00 84.19 83 ASN A C 1
ATOM 639 O O . ASN A 1 83 ? -17.955 7.268 9.715 1.00 84.19 83 ASN A O 1
ATOM 643 N N . PRO A 1 84 ? -16.388 8.156 8.379 1.00 79.81 84 PRO A N 1
ATOM 644 C CA . PRO A 1 84 ? -15.286 7.547 9.117 1.00 79.81 84 PRO A CA 1
ATOM 645 C C . PRO A 1 84 ? -15.204 7.963 10.589 1.00 79.81 84 PRO A C 1
ATOM 647 O O . PRO A 1 84 ? -14.737 7.181 11.410 1.00 79.81 84 PRO A O 1
ATOM 650 N N . ASN A 1 85 ? -15.701 9.153 10.943 1.00 82.62 85 ASN A N 1
ATOM 651 C CA . ASN A 1 85 ? -15.716 9.637 12.330 1.00 82.62 85 ASN A CA 1
ATOM 652 C C . ASN A 1 85 ? -16.713 8.872 13.218 1.00 82.62 85 ASN A C 1
ATOM 654 O O . ASN A 1 85 ? -16.652 8.953 14.443 1.00 82.62 85 ASN A O 1
ATOM 658 N N . GLU A 1 86 ? -17.660 8.155 12.611 1.00 84.50 86 GLU A N 1
ATOM 659 C CA . GLU A 1 86 ? -18.562 7.248 13.325 1.00 84.50 86 GLU A CA 1
ATOM 660 C C . GLU A 1 86 ? -17.923 5.870 13.529 1.00 84.50 86 GLU A C 1
ATOM 662 O O . GLU A 1 86 ? -18.293 5.167 14.466 1.00 84.50 86 GLU A O 1
ATOM 667 N N . ILE A 1 87 ? -16.942 5.517 12.691 1.00 90.06 87 ILE A N 1
ATOM 668 C CA . ILE A 1 87 ? -16.216 4.245 12.734 1.00 90.06 87 ILE A CA 1
ATOM 669 C C . ILE A 1 87 ? -15.039 4.336 13.705 1.00 90.06 87 ILE A C 1
ATOM 671 O O . ILE A 1 87 ? -14.883 3.457 14.542 1.00 90.06 87 ILE A O 1
ATOM 675 N N . TYR A 1 88 ? -14.223 5.387 13.617 1.00 90.94 88 TYR A N 1
ATOM 676 C CA . TYR A 1 88 ? -13.001 5.539 14.406 1.00 90.94 88 TYR A CA 1
ATOM 677 C C . TYR A 1 88 ? -13.115 6.708 15.375 1.00 90.94 88 TYR A C 1
ATOM 679 O O . TYR A 1 88 ? -13.279 7.857 14.963 1.00 90.94 88 TYR A O 1
ATOM 687 N N . LYS A 1 89 ? -12.982 6.416 16.669 1.00 92.31 89 LYS A N 1
ATOM 688 C CA . LYS A 1 89 ? -12.922 7.425 17.728 1.00 92.31 89 LYS A CA 1
ATOM 689 C C . LYS A 1 89 ? -11.613 7.276 18.483 1.00 92.31 89 LYS A C 1
ATOM 691 O O . LYS A 1 89 ? -11.438 6.298 19.202 1.00 92.31 89 LYS A O 1
ATOM 696 N N . THR A 1 90 ? -10.725 8.249 18.323 1.00 91.12 90 THR A N 1
ATOM 697 C CA . THR A 1 90 ? -9.415 8.256 18.978 1.00 91.12 90 THR A CA 1
ATOM 698 C C . THR A 1 90 ? -9.349 9.358 20.029 1.00 91.12 90 THR A C 1
ATOM 700 O O . THR A 1 90 ? -9.639 10.518 19.733 1.00 91.12 90 THR A O 1
ATOM 703 N N . THR A 1 91 ? -8.936 8.996 21.239 1.00 92.00 91 THR A N 1
ATOM 704 C CA . THR A 1 91 ? -8.644 9.902 22.353 1.00 92.00 91 THR A CA 1
ATOM 705 C C . THR A 1 91 ? -7.136 9.933 22.565 1.00 92.00 91 THR A C 1
ATOM 707 O O . THR A 1 91 ? -6.479 8.890 22.588 1.00 92.00 91 THR A O 1
ATOM 710 N N . SER A 1 92 ? -6.563 11.130 22.699 1.00 92.94 92 SER A N 1
ATOM 711 C CA . SER A 1 92 ? -5.125 11.267 22.924 1.00 92.94 92 SER A CA 1
ATOM 712 C C . SER A 1 92 ? -4.737 10.781 24.326 1.00 92.94 92 SER A C 1
ATOM 714 O O . SER A 1 92 ? -5.529 10.878 25.259 1.00 92.94 92 SER A O 1
ATOM 716 N N . ALA A 1 93 ? -3.488 10.343 24.502 1.00 92.12 93 ALA A N 1
ATOM 717 C CA . ALA A 1 93 ? -2.969 9.919 25.806 1.00 92.12 93 ALA A CA 1
ATOM 718 C C . ALA A 1 93 ? -3.063 10.996 26.899 1.00 92.12 93 ALA A C 1
ATOM 720 O O . ALA A 1 93 ? -3.141 10.673 28.078 1.00 92.12 93 ALA A O 1
ATOM 721 N N . LYS A 1 94 ? -3.061 12.280 26.516 1.00 93.00 94 LYS A N 1
ATOM 722 C CA . LYS A 1 94 ? -3.184 13.402 27.458 1.00 93.00 94 LYS A CA 1
ATOM 723 C C . LYS A 1 94 ? -4.607 13.584 27.975 1.00 93.00 94 LYS A C 1
ATOM 725 O O . LYS A 1 94 ? -4.781 14.121 29.062 1.00 93.00 94 LYS A O 1
ATOM 730 N N . ASP A 1 95 ? -5.585 13.165 27.179 1.00 93.06 95 ASP A N 1
ATOM 731 C CA . ASP A 1 95 ? -7.012 13.353 27.442 1.00 93.06 95 ASP A CA 1
ATOM 732 C C . ASP A 1 95 ? -7.682 12.053 27.924 1.00 93.06 95 ASP A C 1
ATOM 734 O O . ASP A 1 95 ? -8.895 12.015 28.116 1.00 93.06 95 ASP A O 1
ATOM 738 N N . SER A 1 96 ? -6.904 10.978 28.079 1.00 93.25 96 SER A N 1
ATOM 739 C CA . SER A 1 96 ? -7.356 9.651 28.490 1.00 93.25 96 SER A CA 1
ATOM 740 C C . SER A 1 96 ? -7.022 9.385 29.960 1.00 93.25 96 SER A C 1
ATOM 742 O O . SER A 1 96 ? -5.901 9.625 30.410 1.00 93.25 96 SER A O 1
ATOM 744 N N . ASP A 1 97 ? -7.970 8.782 30.681 1.00 90.69 97 ASP A N 1
ATOM 745 C CA . ASP A 1 97 ? -7.782 8.337 32.067 1.00 90.69 97 ASP A CA 1
ATOM 746 C C . ASP A 1 97 ? -6.757 7.196 32.190 1.00 90.69 97 ASP A C 1
ATOM 748 O O . ASP A 1 97 ? -6.127 7.032 33.236 1.00 90.69 97 ASP A O 1
ATOM 752 N N . SER A 1 98 ? -6.561 6.406 31.127 1.00 90.31 98 SER A N 1
ATOM 753 C CA . SER A 1 98 ? -5.567 5.326 31.097 1.00 90.31 98 SER A CA 1
ATOM 754 C C . SER A 1 98 ? -4.144 5.822 30.815 1.00 90.31 98 SER A C 1
ATOM 756 O O . SER A 1 98 ? -3.192 5.052 30.959 1.00 90.31 98 SER A O 1
ATOM 758 N N . GLY A 1 99 ? -3.984 7.090 30.414 1.00 93.25 99 GLY A N 1
ATOM 759 C CA . GLY A 1 99 ? -2.708 7.664 29.984 1.00 93.25 99 GLY A CA 1
ATOM 760 C C . GLY A 1 99 ? -2.196 7.107 28.650 1.00 93.25 99 GLY A C 1
ATOM 761 O O . GLY A 1 99 ? -1.026 7.302 28.317 1.00 93.25 99 GLY A O 1
ATOM 762 N N . LYS A 1 100 ? -3.047 6.403 27.892 1.00 94.25 100 LYS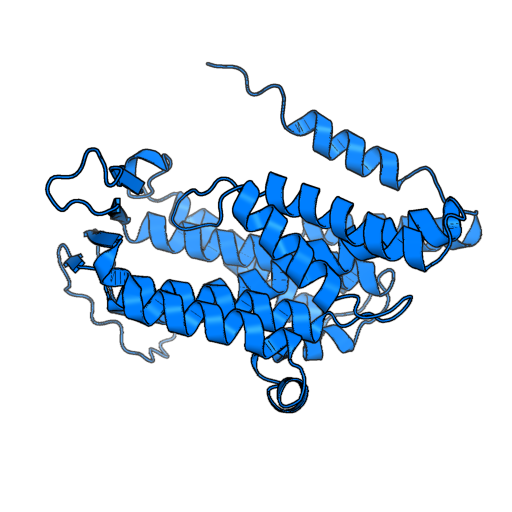 A N 1
ATOM 763 C CA . LYS A 1 100 ? -2.727 5.757 26.610 1.00 94.25 100 LYS A CA 1
ATOM 764 C C . LYS A 1 100 ? -3.521 6.388 25.478 1.00 94.25 100 LYS A C 1
ATOM 766 O O . LYS A 1 100 ? -4.551 7.018 25.696 1.00 94.25 100 LYS A O 1
ATOM 771 N N . VAL A 1 101 ? -3.057 6.209 24.245 1.00 93.44 101 VAL A N 1
ATOM 772 C CA . VAL A 1 101 ? -3.886 6.545 23.083 1.00 93.44 101 VAL A CA 1
ATOM 773 C C . VAL A 1 101 ? -5.002 5.506 22.995 1.00 93.44 101 VAL A C 1
ATOM 775 O O . VAL A 1 101 ? -4.737 4.322 22.790 1.00 93.44 101 VAL A O 1
ATOM 778 N N . GLU A 1 102 ? -6.246 5.943 23.177 1.00 94.75 102 GLU A N 1
ATOM 779 C CA . GLU A 1 102 ? -7.412 5.060 23.131 1.00 94.75 102 GLU A CA 1
ATOM 780 C C . GLU A 1 102 ? -8.068 5.154 21.762 1.00 94.75 102 GLU A C 1
ATOM 782 O O . GLU A 1 102 ? -8.426 6.247 21.329 1.00 94.75 102 GLU A O 1
ATOM 787 N N . THR A 1 103 ? -8.263 4.028 21.081 1.00 94.44 103 THR A N 1
ATOM 788 C CA . THR A 1 103 ? -9.009 3.985 19.820 1.00 94.44 103 THR A CA 1
ATOM 789 C C . THR A 1 103 ? -10.173 3.014 19.921 1.00 94.44 103 THR A C 1
ATOM 791 O O . THR A 1 103 ? -9.980 1.808 20.054 1.00 94.44 103 THR A O 1
ATOM 794 N N . ARG A 1 104 ? -11.393 3.546 19.803 1.00 95.44 104 ARG A N 1
ATOM 795 C CA . ARG A 1 104 ? -12.623 2.760 19.683 1.00 95.44 104 ARG A CA 1
ATOM 796 C C . ARG A 1 104 ? -13.038 2.651 18.226 1.00 95.44 104 ARG A C 1
ATOM 798 O O . ARG A 1 104 ? -13.128 3.661 17.523 1.00 95.44 104 ARG A O 1
ATOM 805 N N . VAL A 1 105 ? -13.313 1.428 17.797 1.00 95.56 105 VAL A N 1
ATOM 806 C CA . VAL A 1 105 ? -13.645 1.076 16.420 1.00 95.56 105 VAL A CA 1
ATOM 807 C C . VAL A 1 105 ? -15.044 0.478 16.380 1.00 95.56 105 VAL A C 1
ATOM 809 O O . VAL A 1 105 ? -15.286 -0.554 16.993 1.00 95.56 105 VAL A O 1
ATOM 812 N N . TYR A 1 106 ? -15.965 1.098 15.649 1.00 95.12 106 TYR A N 1
ATOM 813 C CA . TYR A 1 106 ? -17.349 0.642 15.502 1.00 95.12 106 TYR A CA 1
ATOM 814 C C . TYR A 1 106 ? -17.579 0.137 14.083 1.00 95.12 106 TYR A C 1
ATOM 816 O O . TYR A 1 106 ? -17.572 0.928 13.138 1.00 95.12 106 TYR A O 1
ATOM 824 N N . LEU A 1 107 ? -17.795 -1.170 13.928 1.00 94.25 107 LEU A N 1
ATOM 825 C CA . LEU A 1 107 ? -17.951 -1.801 12.619 1.00 94.25 107 LEU A CA 1
ATOM 826 C C . LEU A 1 107 ? -19.214 -2.656 12.552 1.00 94.25 107 LEU A C 1
ATOM 828 O O . LEU A 1 107 ? -19.456 -3.529 13.388 1.00 94.25 107 LEU A O 1
ATOM 832 N N . THR A 1 108 ? -19.995 -2.436 11.500 1.00 93.75 108 THR A N 1
ATOM 833 C CA . THR A 1 108 ? -20.986 -3.403 11.020 1.00 93.75 108 THR A CA 1
ATOM 834 C C . THR A 1 108 ? -20.335 -4.356 10.016 1.00 93.75 108 THR A C 1
ATOM 836 O O . THR A 1 108 ? -19.331 -4.019 9.377 1.00 93.75 108 THR A O 1
ATOM 839 N N . GLN A 1 109 ? -20.935 -5.532 9.815 1.00 94.19 109 GLN A N 1
ATOM 840 C CA . GLN A 1 109 ? -20.510 -6.458 8.760 1.00 94.19 109 GLN A CA 1
ATOM 841 C C . GLN A 1 109 ? -20.484 -5.787 7.378 1.00 94.19 109 GLN A C 1
ATOM 843 O O . GLN A 1 109 ? -19.502 -5.933 6.654 1.00 94.19 109 GLN A O 1
ATOM 848 N N . ALA A 1 110 ? -21.519 -5.013 7.033 1.00 94.50 110 ALA A N 1
ATOM 849 C CA . ALA A 1 110 ? -21.606 -4.334 5.741 1.00 94.50 110 ALA A CA 1
ATOM 850 C C . ALA A 1 110 ? -20.476 -3.311 5.540 1.00 94.50 110 ALA A C 1
ATOM 852 O O . ALA A 1 110 ? -19.858 -3.278 4.478 1.00 94.50 110 ALA A O 1
ATOM 853 N N . THR A 1 111 ? -20.163 -2.509 6.564 1.00 94.56 111 THR A N 1
ATOM 854 C CA . THR A 1 111 ? -19.042 -1.556 6.526 1.00 94.56 111 THR A CA 1
ATOM 855 C C . THR A 1 111 ? -17.704 -2.265 6.368 1.00 94.56 111 THR A C 1
ATOM 857 O O . THR A 1 111 ? -16.879 -1.831 5.565 1.00 94.56 111 THR A O 1
ATOM 860 N N . TYR A 1 112 ? -17.482 -3.350 7.112 1.00 94.56 112 TYR A N 1
ATOM 861 C CA . TYR A 1 112 ? -16.243 -4.117 7.025 1.00 94.56 112 TYR A CA 1
ATOM 862 C C . TYR A 1 112 ? -16.054 -4.743 5.638 1.00 94.56 112 TYR A C 1
ATOM 864 O O . TYR A 1 112 ? -15.022 -4.527 5.007 1.00 94.56 112 TYR A O 1
ATOM 872 N N . GLU A 1 113 ? -17.068 -5.452 5.132 1.00 94.88 113 GLU A N 1
ATOM 873 C CA . GLU A 1 113 ? -17.021 -6.098 3.816 1.00 94.88 113 GLU A CA 1
ATOM 874 C C . GLU A 1 113 ? -16.834 -5.082 2.687 1.00 94.88 113 GLU A C 1
ATOM 876 O O . GLU A 1 113 ? -15.959 -5.264 1.842 1.00 94.88 113 GLU A O 1
ATOM 881 N N . ALA A 1 114 ? -17.600 -3.986 2.693 1.00 94.94 114 ALA A N 1
ATOM 882 C CA . ALA A 1 114 ? -17.467 -2.941 1.684 1.00 94.94 114 ALA A CA 1
ATOM 883 C C . ALA A 1 114 ? -16.043 -2.380 1.660 1.00 94.94 114 ALA A C 1
ATOM 885 O O . ALA A 1 114 ? -15.444 -2.245 0.596 1.00 94.94 114 ALA A O 1
ATOM 886 N N . ARG A 1 115 ? -15.458 -2.104 2.829 1.00 92.38 115 ARG A N 1
ATOM 887 C CA . ARG A 1 115 ? -14.084 -1.602 2.901 1.00 92.38 115 ARG A CA 1
ATOM 888 C C . ARG A 1 115 ? -13.076 -2.631 2.415 1.00 92.38 115 ARG A C 1
ATOM 890 O O . ARG A 1 115 ? -12.241 -2.279 1.593 1.00 92.38 115 ARG A O 1
ATOM 897 N N . TYR A 1 116 ? -13.184 -3.882 2.854 1.00 94.31 116 TYR A N 1
ATOM 898 C CA . TYR A 1 116 ? -12.313 -4.964 2.398 1.00 94.31 116 TYR A CA 1
ATOM 899 C C . TYR A 1 116 ? -12.307 -5.082 0.866 1.00 94.31 116 TYR A C 1
ATOM 901 O O . TYR A 1 116 ? -11.248 -5.056 0.242 1.00 94.31 116 TYR A O 1
ATOM 909 N N . TYR A 1 117 ? -13.487 -5.122 0.240 1.00 95.75 117 TYR A N 1
ATOM 910 C CA . TYR A 1 117 ? -13.587 -5.218 -1.215 1.00 95.75 117 TYR A CA 1
ATOM 911 C C . TYR A 1 117 ? -13.166 -3.938 -1.943 1.00 95.75 117 TYR A C 1
ATOM 913 O O . TYR A 1 117 ? -12.586 -4.034 -3.022 1.00 95.75 117 TYR A O 1
ATOM 921 N N . ALA A 1 118 ? -13.384 -2.758 -1.357 1.00 92.81 118 ALA A N 1
ATOM 922 C CA . ALA A 1 118 ? -12.856 -1.508 -1.900 1.00 92.81 118 ALA A CA 1
ATOM 923 C C . ALA A 1 118 ? -11.320 -1.493 -1.897 1.00 92.81 118 ALA A C 1
ATOM 925 O O . ALA A 1 118 ? -10.726 -1.107 -2.898 1.00 92.81 118 ALA A O 1
ATOM 926 N N . TYR A 1 119 ? -10.676 -1.964 -0.822 1.00 91.88 119 TYR A N 1
ATOM 927 C CA . TYR A 1 119 ? -9.217 -2.082 -0.762 1.00 91.88 119 TYR A CA 1
ATOM 928 C C . TYR A 1 119 ? -8.677 -3.111 -1.756 1.00 91.88 119 TYR A C 1
ATOM 930 O O . TYR A 1 119 ? -7.640 -2.878 -2.376 1.00 91.88 119 TYR A O 1
ATOM 938 N N . LEU A 1 120 ? -9.362 -4.244 -1.934 1.00 95.12 120 LEU A N 1
ATOM 939 C CA . LEU A 1 120 ? -8.981 -5.222 -2.954 1.00 95.12 120 LEU A CA 1
ATOM 940 C C . LEU A 1 120 ? -9.084 -4.632 -4.363 1.00 95.12 120 LEU A C 1
ATOM 942 O O . LEU A 1 120 ? -8.145 -4.760 -5.144 1.00 95.12 120 LEU A O 1
ATOM 946 N N . GLU A 1 121 ? -10.196 -3.968 -4.686 1.00 94.88 121 GLU A N 1
ATOM 947 C CA . GLU A 1 121 ? -10.396 -3.320 -5.986 1.00 94.88 121 GLU A CA 1
ATOM 948 C C . GLU A 1 121 ? -9.336 -2.243 -6.236 1.00 94.88 121 GLU A C 1
ATOM 950 O O . GLU A 1 121 ? -8.694 -2.251 -7.292 1.00 94.88 121 GLU A O 1
ATOM 955 N N . SER A 1 122 ? -9.089 -1.375 -5.250 1.00 93.69 122 SER A N 1
ATOM 956 C CA . SER A 1 122 ? -8.120 -0.295 -5.386 1.00 93.69 122 SER A CA 1
ATOM 957 C C . SER A 1 122 ? -6.720 -0.851 -5.598 1.00 93.69 122 SER A C 1
ATOM 959 O O . SER A 1 122 ? -6.052 -0.462 -6.550 1.00 93.69 122 SER A O 1
ATOM 961 N N . ASN A 1 123 ? -6.285 -1.813 -4.781 1.00 96.12 123 ASN A N 1
ATOM 962 C CA . ASN A 1 123 ? -4.940 -2.369 -4.889 1.00 96.12 123 ASN A CA 1
ATOM 963 C C . ASN A 1 123 ? -4.741 -3.189 -6.159 1.00 96.12 123 ASN A C 1
ATOM 965 O O . ASN A 1 123 ? -3.699 -3.068 -6.792 1.00 96.12 123 ASN A O 1
ATOM 969 N N . LEU A 1 124 ? -5.742 -3.944 -6.612 1.00 95.94 124 LEU A N 1
ATOM 970 C CA . LEU A 1 124 ? -5.664 -4.598 -7.917 1.00 95.94 124 LEU A CA 1
ATOM 971 C C . LEU A 1 124 ? -5.589 -3.583 -9.069 1.00 95.94 124 LEU A C 1
ATOM 973 O O . LEU A 1 124 ? -4.904 -3.836 -10.062 1.00 95.94 124 LEU A O 1
ATOM 977 N N . THR A 1 125 ? -6.251 -2.429 -8.945 1.00 93.94 125 THR A N 1
ATOM 978 C CA . THR A 1 125 ? -6.093 -1.317 -9.896 1.00 93.94 125 THR A CA 1
ATOM 979 C C . THR A 1 125 ? -4.659 -0.791 -9.890 1.00 93.94 125 THR A C 1
ATOM 981 O O . THR A 1 125 ? -4.076 -0.604 -10.958 1.00 93.94 125 THR A O 1
ATOM 984 N N . LEU A 1 126 ? -4.066 -0.605 -8.705 1.00 94.19 126 LEU A N 1
ATOM 985 C CA . LEU A 1 126 ? -2.679 -0.153 -8.564 1.00 94.19 126 LEU A CA 1
ATOM 986 C C . LEU A 1 126 ? -1.677 -1.155 -9.155 1.00 94.19 126 LEU A C 1
ATOM 988 O O . LEU A 1 126 ? -0.771 -0.750 -9.882 1.00 94.19 126 LEU A O 1
ATOM 992 N N . ILE A 1 127 ? -1.883 -2.456 -8.917 1.00 94.75 127 ILE A N 1
ATOM 993 C CA . ILE A 1 127 ? -1.096 -3.542 -9.524 1.00 94.75 127 ILE A CA 1
ATOM 994 C C . ILE A 1 127 ? -1.185 -3.466 -11.041 1.00 94.75 127 ILE A C 1
ATOM 996 O O . ILE A 1 127 ? -0.157 -3.475 -11.711 1.00 94.75 127 ILE A O 1
ATOM 1000 N N . SER A 1 128 ? -2.404 -3.367 -11.575 1.00 92.88 128 SER A N 1
ATOM 1001 C CA . SER A 1 128 ? -2.625 -3.371 -13.022 1.00 92.88 128 SER A CA 1
ATOM 1002 C C . SER A 1 128 ? -1.955 -2.174 -13.693 1.00 92.88 128 SER A C 1
ATOM 1004 O O . SER A 1 128 ? -1.339 -2.307 -14.748 1.00 92.88 128 SER A O 1
ATOM 1006 N N . TRP A 1 129 ? -2.013 -1.007 -13.046 1.00 89.12 129 TRP A N 1
ATOM 1007 C CA . TRP A 1 129 ? -1.309 0.182 -13.508 1.00 89.12 129 TRP A CA 1
ATOM 1008 C C . TRP A 1 129 ? 0.210 -0.018 -13.471 1.00 89.12 129 TRP A C 1
ATOM 1010 O O . TRP A 1 129 ? 0.868 0.157 -14.497 1.00 89.12 129 TRP A O 1
ATOM 1020 N N . GLY A 1 130 ? 0.769 -0.426 -12.329 1.00 89.81 130 GLY A N 1
ATOM 1021 C CA . GLY A 1 130 ? 2.213 -0.621 -12.196 1.00 89.81 130 GLY A CA 1
ATOM 1022 C C . GLY A 1 130 ? 2.770 -1.662 -13.158 1.00 89.81 130 GLY A C 1
ATOM 1023 O O . GLY A 1 130 ? 3.822 -1.454 -13.757 1.00 89.81 130 GLY A O 1
ATOM 1024 N N . ASP A 1 131 ? 2.033 -2.746 -13.373 1.00 92.62 131 ASP A N 1
ATOM 1025 C CA . ASP A 1 131 ? 2.430 -3.832 -14.257 1.00 92.62 131 ASP A CA 1
ATOM 1026 C C . ASP A 1 131 ? 2.473 -3.403 -15.727 1.00 92.62 131 ASP A C 1
ATOM 1028 O O . ASP A 1 131 ? 3.477 -3.610 -16.411 1.00 92.62 131 ASP A O 1
ATOM 1032 N N . LEU A 1 132 ? 1.404 -2.754 -16.200 1.00 88.75 132 LEU A N 1
ATOM 1033 C CA . LEU A 1 132 ? 1.340 -2.226 -17.561 1.00 88.75 132 LEU A CA 1
ATOM 1034 C C . LEU A 1 132 ? 2.379 -1.117 -17.778 1.00 88.75 132 LEU A C 1
ATOM 1036 O O . LEU A 1 132 ? 2.968 -1.035 -18.855 1.00 88.75 132 LEU A O 1
ATOM 1040 N N . TYR A 1 133 ? 2.657 -0.299 -16.760 1.00 86.06 133 TYR A N 1
ATOM 1041 C CA . TYR A 1 133 ? 3.677 0.745 -16.844 1.00 86.06 133 TYR A CA 1
ATOM 1042 C C . TYR A 1 133 ? 5.094 0.168 -16.994 1.00 86.06 133 TYR A C 1
ATOM 1044 O O . TYR A 1 133 ? 5.824 0.569 -17.902 1.00 86.06 133 TYR A O 1
ATOM 1052 N N . GLN A 1 134 ? 5.469 -0.791 -16.140 1.00 83.81 134 GLN A N 1
ATOM 1053 C CA . GLN A 1 134 ? 6.833 -1.328 -16.033 1.00 83.81 134 GLN A CA 1
ATOM 1054 C C . GLN A 1 134 ? 7.386 -1.900 -17.344 1.00 83.81 134 GLN A C 1
ATOM 1056 O O . GLN A 1 134 ? 8.581 -1.800 -17.603 1.00 83.81 134 GLN A O 1
ATOM 1061 N N . HIS A 1 135 ? 6.522 -2.450 -18.196 1.00 81.81 135 HIS A N 1
ATOM 1062 C CA . HIS A 1 135 ? 6.922 -3.039 -19.475 1.00 81.81 135 HIS A CA 1
ATOM 1063 C C . HIS A 1 135 ? 6.304 -2.336 -20.682 1.00 81.81 135 HIS A C 1
ATOM 1065 O O . HIS A 1 135 ? 6.214 -2.922 -21.752 1.00 81.81 135 HIS A O 1
ATOM 1071 N N . SER A 1 136 ? 5.882 -1.072 -20.549 1.00 83.62 136 SER A N 1
ATOM 1072 C CA . SER A 1 136 ? 5.259 -0.329 -21.660 1.00 83.62 136 SER A CA 1
ATOM 1073 C C . SER A 1 136 ? 4.115 -1.111 -22.332 1.00 83.62 136 SER A C 1
ATOM 1075 O O . SER A 1 136 ? 3.949 -1.061 -23.549 1.00 83.62 136 SER A O 1
ATOM 1077 N N . CYS A 1 137 ? 3.318 -1.805 -21.517 1.00 84.00 137 CYS A N 1
ATOM 1078 C CA . CYS A 1 137 ? 2.199 -2.666 -21.891 1.00 84.00 137 CYS A CA 1
ATOM 1079 C C . CYS A 1 137 ? 2.561 -3.957 -22.646 1.00 84.00 137 CYS A C 1
ATOM 1081 O O . CYS A 1 137 ? 1.652 -4.685 -23.050 1.00 84.00 137 CYS A O 1
ATOM 1083 N N . ASP A 1 138 ? 3.849 -4.279 -22.779 1.00 85.25 138 ASP A N 1
ATOM 1084 C CA . ASP A 1 138 ? 4.293 -5.601 -23.211 1.00 85.25 138 ASP A CA 1
ATOM 1085 C C . ASP A 1 138 ? 4.085 -6.643 -22.100 1.00 85.25 138 ASP A C 1
ATOM 1087 O O . ASP A 1 138 ? 3.835 -6.326 -20.931 1.00 85.25 138 ASP A O 1
ATOM 1091 N N . ALA A 1 139 ? 4.184 -7.921 -22.472 1.00 84.88 139 ALA A N 1
ATOM 1092 C CA . ALA A 1 139 ? 4.074 -9.020 -21.527 1.00 84.88 139 ALA A CA 1
ATOM 1093 C C . ALA A 1 139 ? 5.155 -8.924 -20.438 1.00 84.88 139 ALA A C 1
ATOM 1095 O O . ALA A 1 139 ? 6.352 -8.971 -20.725 1.00 84.88 139 ALA A O 1
ATOM 1096 N N . ASN A 1 140 ? 4.717 -8.843 -19.182 1.00 85.06 140 ASN A N 1
ATOM 1097 C CA . ASN A 1 140 ? 5.596 -8.809 -18.017 1.00 85.06 140 ASN A CA 1
ATOM 1098 C C . ASN A 1 140 ? 5.498 -10.122 -17.228 1.00 85.06 140 ASN A C 1
ATOM 1100 O O . ASN A 1 140 ? 4.465 -10.417 -16.633 1.00 85.06 140 ASN A O 1
ATOM 1104 N N . THR A 1 141 ? 6.562 -10.919 -17.205 1.00 86.19 141 THR A N 1
ATOM 1105 C CA . THR A 1 141 ? 6.603 -12.158 -16.413 1.00 86.19 141 THR A CA 1
ATOM 1106 C C . THR A 1 141 ? 7.019 -11.930 -14.959 1.00 86.19 141 THR A C 1
ATOM 1108 O O . THR A 1 141 ? 6.722 -12.770 -14.109 1.00 86.19 141 THR A O 1
ATOM 1111 N N . GLU A 1 142 ? 7.666 -10.801 -14.646 1.00 90.56 142 GLU A N 1
ATOM 1112 C CA . GLU A 1 142 ? 8.111 -10.465 -13.286 1.00 90.56 142 GLU A CA 1
ATOM 1113 C C . GLU A 1 142 ? 6.931 -10.192 -12.346 1.00 90.56 142 GLU A C 1
ATOM 1115 O O . GLU A 1 142 ? 7.057 -10.380 -11.138 1.00 90.56 142 GLU A O 1
ATOM 1120 N N . THR A 1 143 ? 5.751 -9.850 -12.872 1.00 92.19 143 THR A N 1
ATOM 1121 C CA . THR A 1 143 ? 4.532 -9.624 -12.077 1.00 92.19 143 THR A CA 1
ATOM 1122 C C . THR A 1 143 ? 4.240 -10.779 -11.127 1.00 92.19 143 THR A C 1
ATOM 1124 O O . THR A 1 143 ? 3.897 -10.557 -9.971 1.00 92.19 143 THR A O 1
ATOM 1127 N N . TYR A 1 144 ? 4.406 -12.026 -11.579 1.00 93.12 144 TYR A N 1
ATOM 1128 C CA . TYR A 1 144 ? 4.141 -13.203 -10.748 1.00 93.12 144 TYR A CA 1
ATOM 1129 C C . TYR A 1 144 ? 5.173 -13.388 -9.635 1.00 93.12 144 TYR A C 1
ATOM 1131 O O . TYR A 1 144 ? 4.836 -13.846 -8.543 1.00 93.12 144 TYR A O 1
ATOM 1139 N N . LYS A 1 145 ? 6.421 -12.981 -9.879 1.00 94.12 145 LYS A N 1
ATOM 1140 C CA . LYS A 1 145 ? 7.449 -12.917 -8.839 1.00 94.12 145 LYS A CA 1
ATOM 1141 C C . LYS A 1 145 ? 7.122 -11.825 -7.820 1.00 94.12 145 LYS A C 1
ATOM 1143 O O . LYS A 1 145 ? 7.267 -12.070 -6.629 1.00 94.12 145 LYS A O 1
ATOM 1148 N N . TRP A 1 146 ? 6.634 -10.664 -8.261 1.00 95.00 146 TRP A N 1
ATOM 1149 C CA . TRP A 1 146 ? 6.203 -9.580 -7.371 1.00 95.00 146 TRP A CA 1
ATOM 1150 C C . TRP A 1 146 ? 4.984 -9.967 -6.529 1.00 95.00 146 TRP A C 1
ATOM 1152 O O . TRP A 1 146 ? 4.971 -9.720 -5.329 1.00 95.00 146 TRP A O 1
ATOM 1162 N N . VAL A 1 147 ? 4.015 -10.679 -7.110 1.00 95.06 147 VAL A N 1
ATOM 1163 C CA . VAL A 1 147 ? 2.915 -11.320 -6.368 1.00 95.06 147 VAL A CA 1
ATOM 1164 C C . VAL A 1 147 ? 3.481 -12.262 -5.297 1.00 95.06 147 VAL A C 1
ATOM 1166 O O . VAL A 1 147 ? 3.040 -12.250 -4.151 1.00 95.06 147 VAL A O 1
ATOM 1169 N N . ALA A 1 148 ? 4.511 -13.045 -5.611 1.00 95.69 148 ALA A N 1
ATOM 1170 C CA . ALA A 1 148 ? 5.139 -13.926 -4.631 1.00 95.69 148 ALA A CA 1
ATOM 1171 C C . ALA A 1 148 ? 6.061 -13.207 -3.623 1.00 95.69 148 ALA A C 1
ATOM 1173 O O . ALA A 1 148 ? 6.520 -13.861 -2.687 1.00 95.69 148 ALA A O 1
ATOM 1174 N N . ALA A 1 149 ? 6.330 -11.902 -3.773 1.00 95.62 149 ALA A N 1
ATOM 1175 C CA . ALA A 1 149 ? 7.417 -11.203 -3.084 1.00 95.62 149 ALA A CA 1
ATOM 1176 C C . ALA A 1 149 ? 7.473 -11.425 -1.562 1.00 95.62 149 ALA A C 1
ATOM 1178 O O . ALA A 1 149 ? 8.546 -11.788 -1.076 1.00 95.62 149 ALA A O 1
ATOM 1179 N N . PRO A 1 150 ? 6.366 -11.327 -0.796 1.00 93.06 150 PRO A N 1
ATOM 1180 C CA . PRO A 1 150 ? 6.407 -11.531 0.656 1.00 93.06 150 PRO A CA 1
ATOM 1181 C C . PRO A 1 150 ? 6.825 -12.947 1.084 1.00 93.06 150 PRO A C 1
ATOM 1183 O O . PRO A 1 150 ? 7.202 -13.152 2.235 1.00 93.06 150 PRO A O 1
ATOM 1186 N N . PHE A 1 151 ? 6.777 -13.928 0.181 1.00 94.25 151 PHE A N 1
ATOM 1187 C CA . PHE A 1 151 ? 7.109 -15.327 0.457 1.00 94.25 151 PHE A CA 1
ATOM 1188 C C . PHE A 1 151 ? 8.514 -15.724 -0.010 1.00 94.25 151 PHE A C 1
ATOM 1190 O O . PHE A 1 151 ? 8.972 -16.828 0.290 1.00 94.25 151 PHE A O 1
ATOM 1197 N N . LEU A 1 152 ? 9.225 -14.842 -0.718 1.00 92.69 152 LEU A N 1
ATOM 1198 C CA . LEU A 1 152 ? 10.567 -15.096 -1.246 1.00 92.69 152 LEU A CA 1
ATOM 1199 C C . LEU A 1 152 ? 11.650 -14.870 -0.176 1.00 92.69 152 LEU A C 1
ATOM 1201 O O . LEU A 1 152 ? 12.630 -14.168 -0.401 1.00 92.69 152 LEU A O 1
ATOM 1205 N N . PHE A 1 153 ? 11.500 -15.491 1.000 1.00 88.38 153 PHE A N 1
ATOM 1206 C CA . PHE A 1 153 ? 12.411 -15.323 2.145 1.00 88.38 153 PHE A CA 1
ATOM 1207 C C . PHE A 1 153 ? 13.873 -15.663 1.842 1.00 88.38 153 PHE A C 1
ATOM 1209 O O . PHE A 1 153 ? 14.781 -15.117 2.468 1.00 88.38 153 PHE A O 1
ATOM 1216 N N . ASN A 1 154 ? 14.115 -16.529 0.859 1.00 90.94 154 ASN A N 1
ATOM 1217 C CA . ASN A 1 154 ? 15.458 -16.821 0.369 1.00 90.94 154 ASN A CA 1
ATOM 1218 C C . ASN A 1 154 ? 16.174 -15.583 -0.204 1.00 90.94 154 ASN A C 1
ATOM 1220 O O . ASN A 1 154 ? 17.399 -15.551 -0.181 1.00 90.94 154 ASN A O 1
ATOM 1224 N N . GLN A 1 155 ? 15.444 -14.571 -0.681 1.00 88.25 155 GLN A N 1
ATOM 1225 C CA . GLN A 1 155 ? 16.010 -13.303 -1.158 1.00 88.25 155 GLN A CA 1
ATOM 1226 C C . GLN A 1 155 ? 16.331 -12.324 -0.022 1.00 88.25 155 GLN A C 1
ATOM 1228 O O . GLN A 1 155 ? 17.102 -11.388 -0.218 1.00 88.25 155 GLN A O 1
ATOM 1233 N N . PHE A 1 156 ? 15.765 -12.537 1.168 1.00 90.88 156 PHE A N 1
ATOM 1234 C CA . PHE A 1 156 ? 15.874 -11.589 2.276 1.00 90.88 156 PHE A CA 1
ATOM 1235 C C . PHE A 1 156 ? 16.887 -11.994 3.341 1.00 90.88 156 PHE A C 1
ATOM 1237 O O . PHE A 1 156 ? 17.225 -11.167 4.181 1.00 90.88 156 PHE A O 1
ATOM 1244 N N . TYR A 1 157 ? 17.394 -13.231 3.314 1.00 88.00 157 TYR A N 1
ATOM 1245 C CA . TYR A 1 157 ? 18.287 -13.758 4.351 1.00 88.00 157 TYR A CA 1
ATOM 1246 C C . TYR A 1 157 ? 19.472 -12.821 4.649 1.00 88.00 157 TYR A C 1
ATOM 1248 O O . TYR A 1 157 ? 19.664 -12.444 5.802 1.00 88.00 157 TYR A O 1
ATOM 1256 N N . ASP A 1 158 ? 20.163 -12.347 3.608 1.00 89.75 158 ASP A N 1
ATOM 1257 C CA . ASP A 1 158 ? 21.304 -11.425 3.725 1.00 89.75 158 ASP A CA 1
ATOM 1258 C C . ASP A 1 158 ? 20.940 -9.952 3.439 1.00 89.75 158 ASP A C 1
ATOM 1260 O O . ASP A 1 158 ? 21.813 -9.081 3.394 1.00 89.75 158 ASP A O 1
ATOM 1264 N N . ASN A 1 159 ? 19.654 -9.635 3.246 1.00 90.94 159 ASN A N 1
ATOM 1265 C CA . ASN A 1 159 ? 19.209 -8.276 2.947 1.00 90.94 159 ASN A CA 1
ATOM 1266 C C . ASN A 1 159 ? 18.856 -7.521 4.235 1.00 90.94 159 ASN A C 1
ATOM 1268 O O . ASN A 1 159 ? 17.738 -7.597 4.748 1.00 90.94 159 ASN A O 1
ATOM 1272 N N . TRP A 1 160 ? 19.803 -6.741 4.756 1.00 91.25 160 TRP A N 1
ATOM 1273 C CA . TRP A 1 160 ? 19.588 -5.952 5.973 1.00 91.25 160 TRP A CA 1
ATOM 1274 C C . TRP A 1 160 ? 18.444 -4.929 5.839 1.00 91.25 160 TRP A C 1
ATOM 1276 O O . TRP A 1 160 ? 17.810 -4.609 6.847 1.00 91.25 160 TRP A O 1
ATOM 1286 N N . MET A 1 161 ? 18.141 -4.450 4.622 1.00 92.19 161 MET A N 1
ATOM 1287 C CA . MET A 1 161 ? 17.021 -3.527 4.393 1.00 92.19 161 MET A CA 1
ATOM 1288 C C . MET A 1 161 ? 15.665 -4.202 4.635 1.00 92.19 161 MET A C 1
ATOM 1290 O O . MET A 1 161 ? 14.697 -3.553 5.013 1.00 92.19 161 MET A O 1
ATOM 1294 N N . PHE A 1 162 ? 15.581 -5.524 4.495 1.00 94.88 162 PHE A N 1
ATOM 1295 C CA . PHE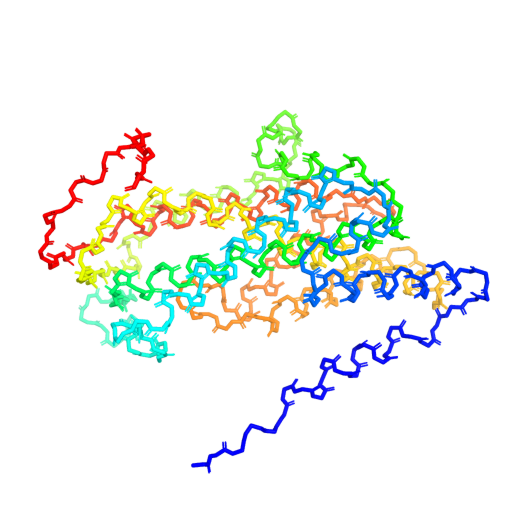 A 1 162 ? 14.377 -6.254 4.878 1.00 94.88 162 PHE A CA 1
ATOM 1296 C C . PHE A 1 162 ? 14.255 -6.402 6.403 1.00 94.88 162 PHE A C 1
ATOM 1298 O O . PHE A 1 162 ? 13.180 -6.219 6.972 1.00 94.88 162 PHE A O 1
ATOM 1305 N N . TRP A 1 163 ? 15.357 -6.712 7.094 1.00 94.25 163 TRP A N 1
ATOM 1306 C CA . TRP A 1 163 ? 15.319 -7.044 8.523 1.00 94.25 163 TRP A CA 1
ATOM 1307 C C . TRP A 1 163 ? 15.182 -5.842 9.459 1.00 94.25 163 TRP A C 1
ATOM 1309 O O . TRP A 1 163 ? 14.626 -5.991 10.548 1.00 94.25 163 TRP A O 1
ATOM 1319 N N . VAL A 1 164 ? 15.649 -4.653 9.065 1.00 93.75 164 VAL A N 1
ATOM 1320 C CA . VAL A 1 164 ? 15.545 -3.449 9.909 1.00 93.75 164 VAL A CA 1
ATOM 1321 C C . VAL A 1 164 ? 14.082 -3.100 10.249 1.00 93.75 164 VAL A C 1
ATOM 1323 O O . VAL A 1 164 ? 13.779 -2.980 11.438 1.00 93.75 164 VAL A O 1
ATOM 1326 N N . PRO A 1 165 ? 13.145 -3.005 9.284 1.00 93.06 165 PRO A N 1
ATOM 1327 C CA . PRO A 1 165 ? 11.731 -2.777 9.579 1.00 93.06 165 PRO A CA 1
ATOM 1328 C C . PRO A 1 165 ? 11.120 -3.894 10.427 1.00 93.06 165 PRO A C 1
ATOM 1330 O O . PRO A 1 165 ? 10.362 -3.612 11.351 1.00 93.06 165 PRO A O 1
ATOM 1333 N N . MET A 1 166 ? 11.495 -5.153 10.178 1.00 93.69 166 MET A N 1
ATOM 1334 C CA . MET A 1 166 ? 11.006 -6.295 10.961 1.00 93.69 166 MET A CA 1
ATOM 1335 C C . MET A 1 166 ? 11.430 -6.213 12.434 1.00 93.69 166 MET A C 1
ATOM 1337 O O . MET A 1 166 ? 10.627 -6.493 13.324 1.00 93.69 166 MET A O 1
ATOM 1341 N N . ALA A 1 167 ? 12.659 -5.769 12.714 1.00 92.75 167 ALA A N 1
ATOM 1342 C CA . ALA A 1 167 ? 13.131 -5.546 14.080 1.00 92.75 167 ALA A CA 1
ATOM 1343 C C . ALA A 1 167 ? 12.373 -4.401 14.778 1.00 92.75 167 ALA A C 1
ATOM 1345 O O . ALA A 1 167 ? 12.007 -4.525 15.949 1.00 92.75 167 ALA A O 1
ATOM 1346 N N . VAL A 1 168 ? 12.089 -3.309 14.057 1.00 91.75 168 VAL A N 1
ATOM 1347 C CA . VAL A 1 168 ? 11.275 -2.193 14.572 1.00 91.75 168 VAL A CA 1
ATOM 1348 C C . VAL A 1 168 ? 9.857 -2.662 14.906 1.00 91.75 168 VAL A C 1
ATOM 1350 O O . VAL A 1 168 ? 9.355 -2.360 15.988 1.00 91.75 168 VAL A O 1
ATOM 1353 N N . LEU A 1 169 ? 9.229 -3.450 14.029 1.00 90.62 169 LEU A N 1
ATOM 1354 C CA . LEU A 1 169 ? 7.904 -4.027 14.275 1.00 90.62 169 LEU A CA 1
ATOM 1355 C C . LEU A 1 169 ? 7.892 -4.939 15.495 1.00 90.62 169 LEU A C 1
ATOM 1357 O O . LEU A 1 169 ? 7.003 -4.809 16.330 1.00 90.62 169 LEU A O 1
ATOM 1361 N N . ALA A 1 170 ? 8.881 -5.826 15.628 1.00 89.88 170 ALA A N 1
ATOM 1362 C CA . ALA A 1 170 ? 8.988 -6.711 16.784 1.00 89.88 170 ALA A CA 1
ATOM 1363 C C . ALA A 1 170 ? 9.090 -5.913 18.095 1.00 89.88 170 ALA A C 1
ATOM 1365 O O . ALA A 1 170 ? 8.424 -6.244 19.077 1.00 89.88 170 ALA A O 1
ATOM 1366 N N . SER A 1 171 ? 9.868 -4.825 18.094 1.00 89.62 171 SER A N 1
ATOM 1367 C CA . SER A 1 171 ? 9.971 -3.917 19.239 1.00 89.62 171 SER A CA 1
ATOM 1368 C C . SER A 1 171 ? 8.646 -3.212 19.541 1.00 89.62 171 SER A C 1
ATOM 1370 O O . SER A 1 171 ? 8.236 -3.170 20.698 1.00 89.62 171 SER A O 1
ATOM 1372 N N . ASN A 1 172 ? 7.965 -2.677 18.524 1.00 88.12 172 ASN A N 1
ATOM 1373 C CA . ASN A 1 172 ? 6.679 -1.994 18.692 1.00 88.12 172 ASN A CA 1
ATOM 1374 C C . ASN A 1 172 ? 5.575 -2.951 19.158 1.00 88.12 172 ASN A C 1
ATOM 1376 O O . ASN A 1 172 ? 4.727 -2.574 19.961 1.00 88.12 172 ASN A O 1
ATOM 1380 N N . ALA A 1 173 ? 5.593 -4.198 18.684 1.00 89.75 173 ALA A N 1
ATOM 1381 C CA . ALA A 1 173 ? 4.649 -5.222 19.105 1.00 89.75 173 ALA A CA 1
ATOM 1382 C C . ALA A 1 173 ? 4.829 -5.599 20.579 1.00 89.75 173 ALA A C 1
ATOM 1384 O O . ALA A 1 173 ? 3.839 -5.790 21.285 1.00 89.75 173 ALA A O 1
ATOM 1385 N N . ALA A 1 174 ? 6.074 -5.651 21.062 1.00 89.12 174 ALA A N 1
ATOM 1386 C CA . ALA A 1 174 ? 6.376 -5.958 22.457 1.00 89.12 174 ALA A CA 1
ATOM 1387 C C . ALA A 1 174 ? 5.880 -4.880 23.439 1.00 89.12 174 ALA A C 1
ATOM 1389 O O . ALA A 1 174 ? 5.536 -5.211 24.570 1.00 89.12 174 ALA A O 1
ATOM 1390 N N . THR A 1 175 ? 5.817 -3.615 23.012 1.00 91.62 175 THR A N 1
ATOM 1391 C CA . THR A 1 175 ? 5.435 -2.465 23.856 1.00 91.62 175 THR A CA 1
ATOM 1392 C C . THR A 1 175 ? 4.072 -1.869 23.494 1.00 91.62 175 THR A C 1
ATOM 1394 O O . THR A 1 175 ? 3.691 -0.813 24.005 1.00 91.62 175 THR A O 1
ATOM 1397 N N . PHE A 1 176 ? 3.301 -2.532 22.624 1.00 92.56 176 PHE A N 1
ATOM 1398 C CA . PHE A 1 176 ? 2.042 -1.998 22.098 1.00 92.56 176 PHE A CA 1
ATOM 1399 C C . PHE A 1 176 ? 1.066 -1.606 23.220 1.00 92.56 176 PHE A C 1
ATOM 1401 O O . PHE A 1 176 ? 0.594 -0.470 23.273 1.00 92.56 176 PHE A O 1
ATOM 1408 N N . ASN A 1 177 ? 0.838 -2.513 24.176 1.00 91.50 177 ASN A N 1
ATOM 1409 C CA . ASN A 1 177 ? -0.086 -2.293 25.294 1.00 91.50 177 ASN A CA 1
ATOM 1410 C C . ASN A 1 177 ? 0.377 -1.227 26.284 1.00 91.50 177 ASN A C 1
ATOM 1412 O O . ASN A 1 177 ? -0.441 -0.754 27.070 1.00 91.50 177 ASN A O 1
ATOM 1416 N N . ASP A 1 178 ? 1.650 -0.839 26.272 1.00 93.06 178 ASP A N 1
ATOM 1417 C CA . ASP A 1 178 ? 2.149 0.208 27.163 1.00 93.06 178 ASP A CA 1
ATOM 1418 C C . ASP A 1 178 ? 1.682 1.593 26.700 1.00 93.06 178 ASP A C 1
ATOM 1420 O O . ASP A 1 178 ? 1.557 2.507 27.511 1.00 93.06 178 ASP A O 1
ATOM 1424 N N . THR A 1 179 ? 1.379 1.743 25.405 1.00 91.19 179 THR A N 1
ATOM 1425 C CA . THR A 1 179 ? 1.087 3.043 24.781 1.00 91.19 179 THR A CA 1
ATOM 1426 C C . THR A 1 179 ? -0.295 3.133 24.135 1.00 91.19 179 THR A C 1
ATOM 1428 O O . THR A 1 179 ? -0.817 4.239 23.980 1.00 91.19 179 THR A O 1
ATOM 1431 N N . GLN A 1 180 ? -0.897 1.995 23.781 1.00 94.25 180 GLN A N 1
ATOM 1432 C CA . GLN A 1 180 ? -2.163 1.916 23.056 1.00 94.25 180 GLN A CA 1
ATOM 1433 C C . GLN A 1 180 ? -3.218 1.144 23.851 1.00 94.25 180 GLN A C 1
AT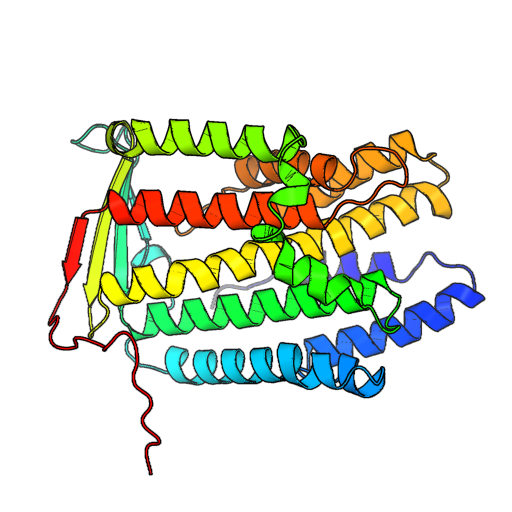OM 1435 O O . GLN A 1 180 ? -2.917 0.164 24.533 1.00 94.25 180 GLN A O 1
ATOM 1440 N N . LEU A 1 181 ? -4.473 1.566 23.710 1.00 95.56 181 LEU A N 1
ATOM 1441 C CA . LEU A 1 181 ? -5.656 0.802 24.096 1.00 95.56 181 LEU A CA 1
ATOM 1442 C C . LEU A 1 181 ? -6.618 0.790 22.906 1.00 95.56 181 LEU A C 1
ATOM 1444 O O . LEU A 1 181 ? -7.044 1.846 22.440 1.00 95.56 181 LEU A O 1
ATOM 1448 N N . VAL A 1 182 ? -6.958 -0.394 22.400 1.00 96.44 182 VAL A N 1
ATOM 1449 C CA . VAL A 1 182 ? -7.831 -0.532 21.227 1.00 96.44 182 VAL A CA 1
ATOM 1450 C C . VAL A 1 182 ? -9.051 -1.370 21.578 1.00 96.44 182 VAL A C 1
ATOM 1452 O O . VAL A 1 182 ? -8.922 -2.480 22.090 1.00 96.44 182 VAL A O 1
ATOM 1455 N N . GLU A 1 183 ? -10.235 -0.844 21.275 1.00 96.56 183 GLU A N 1
ATOM 1456 C CA . GLU A 1 183 ? -11.521 -1.496 21.527 1.00 96.56 183 GLU A CA 1
ATOM 1457 C C . GLU A 1 183 ? -12.315 -1.600 20.222 1.00 96.56 183 GLU A C 1
ATOM 1459 O O . GLU A 1 183 ? -12.619 -0.595 19.581 1.00 96.56 183 GLU A O 1
ATOM 1464 N N . TYR A 1 184 ? -12.674 -2.817 19.828 1.00 96.75 184 TYR A N 1
ATOM 1465 C CA . TYR A 1 184 ? -13.548 -3.099 18.698 1.00 96.75 184 TYR A CA 1
ATOM 1466 C C . TYR A 1 184 ? -14.965 -3.396 19.188 1.00 96.75 184 TYR A C 1
ATOM 1468 O O . TYR A 1 184 ? -15.189 -4.309 19.981 1.00 96.75 184 TYR A O 1
ATOM 1476 N N . HIS A 1 185 ? -15.933 -2.658 18.660 1.00 96.56 185 HIS A N 1
ATOM 1477 C CA . HIS A 1 185 ? -17.362 -2.886 18.817 1.00 96.56 185 HIS A CA 1
ATOM 1478 C C . HIS A 1 185 ? -17.915 -3.390 17.484 1.00 96.56 185 HIS A C 1
ATOM 1480 O O . HIS A 1 185 ? -18.106 -2.623 16.533 1.00 96.56 185 HIS A O 1
ATOM 1486 N N . LEU A 1 186 ? -18.120 -4.701 17.407 1.00 95.75 186 LEU A N 1
ATOM 1487 C CA . LEU A 1 186 ? -18.553 -5.406 16.212 1.00 95.75 186 LEU A CA 1
ATOM 1488 C C . LEU A 1 186 ? -20.049 -5.685 16.295 1.00 95.75 186 LEU A C 1
ATOM 1490 O O . LEU A 1 186 ? -20.558 -6.158 17.311 1.00 95.75 186 LEU A O 1
ATOM 1494 N N . SER A 1 187 ? -20.760 -5.396 15.213 1.00 92.81 187 SER A N 1
ATOM 1495 C CA . SER A 1 187 ? -22.213 -5.524 15.157 1.00 92.81 187 SER A CA 1
ATOM 1496 C C . SER A 1 187 ? -22.676 -6.177 13.860 1.00 92.81 187 SER A C 1
ATOM 1498 O O . SER A 1 187 ? -21.919 -6.316 12.892 1.00 92.81 187 SER A O 1
ATOM 1500 N N . ARG A 1 188 ? -23.955 -6.574 13.840 1.00 90.12 188 ARG A N 1
ATOM 1501 C CA . ARG A 1 188 ? -24.626 -7.139 12.657 1.00 90.12 188 ARG A CA 1
ATOM 1502 C C . ARG A 1 188 ? -23.925 -8.388 12.095 1.00 90.12 188 ARG A C 1
ATOM 1504 O O . ARG A 1 188 ? -23.866 -8.548 10.884 1.00 90.12 188 ARG A O 1
ATOM 1511 N N . GLY A 1 189 ? -23.410 -9.263 12.965 1.00 87.25 189 GLY A N 1
ATOM 1512 C CA . GLY A 1 189 ? -22.816 -10.549 12.567 1.00 87.25 189 GLY A CA 1
ATOM 1513 C C . GLY A 1 189 ? -21.337 -10.502 12.166 1.00 87.25 189 GLY A C 1
ATOM 1514 O O . GLY A 1 189 ? -20.789 -11.524 11.753 1.00 87.25 189 GLY A O 1
ATOM 1515 N N . LEU A 1 190 ? -20.667 -9.351 12.299 1.00 93.25 190 LEU A N 1
ATOM 1516 C CA . LEU A 1 190 ? -19.212 -9.275 12.170 1.00 93.25 190 LEU A CA 1
ATOM 1517 C C . LEU A 1 190 ? -18.537 -9.872 13.411 1.00 93.25 190 LEU A C 1
ATOM 1519 O O . LEU A 1 190 ? -18.888 -9.519 14.533 1.00 93.25 190 LEU A O 1
ATOM 1523 N N . THR A 1 191 ? -17.546 -10.733 13.198 1.00 93.50 191 THR A N 1
ATOM 1524 C CA . THR A 1 191 ? -16.799 -11.402 14.270 1.00 93.50 191 THR A CA 1
ATOM 1525 C C . THR A 1 191 ? -15.306 -11.109 14.172 1.00 93.50 191 THR A C 1
ATOM 1527 O O . THR A 1 191 ? -14.756 -10.893 13.087 1.00 93.50 191 THR A O 1
ATOM 1530 N N . GLN A 1 192 ? -14.620 -11.169 15.310 1.00 94.75 192 GLN A N 1
ATOM 1531 C CA . GLN A 1 192 ? -13.171 -11.066 15.429 1.00 94.75 192 GLN A CA 1
ATOM 1532 C C . GLN A 1 192 ? -12.467 -12.133 14.585 1.00 94.75 192 GLN A C 1
ATOM 1534 O O . GLN A 1 192 ? -11.456 -11.848 13.944 1.00 94.75 192 GLN A O 1
ATOM 1539 N N . SER A 1 193 ? -12.991 -13.364 14.565 1.00 93.12 193 SER A N 1
ATOM 1540 C CA . SER A 1 193 ? -12.406 -14.465 13.791 1.00 93.12 193 SER A CA 1
ATOM 1541 C C . SER A 1 193 ? -12.455 -14.194 12.289 1.00 93.12 193 SER A C 1
ATOM 1543 O O . SER A 1 193 ? -11.479 -14.454 11.583 1.00 93.12 193 SER A O 1
ATOM 1545 N N . ARG A 1 194 ? -13.563 -13.616 11.809 1.00 92.12 194 ARG A N 1
ATOM 1546 C CA . ARG A 1 194 ? -13.705 -13.183 10.423 1.00 92.12 194 ARG A CA 1
ATOM 1547 C C . ARG A 1 194 ? -12.711 -12.085 10.081 1.00 92.12 194 ARG A C 1
ATOM 1549 O O . ARG A 1 194 ? -12.009 -12.231 9.087 1.00 92.12 194 ARG A O 1
ATOM 1556 N N . MET A 1 195 ? -12.628 -11.047 10.916 1.00 93.75 195 MET A N 1
ATOM 1557 C CA . MET A 1 195 ? -11.666 -9.968 10.705 1.00 93.75 195 MET A CA 1
ATOM 1558 C C . MET A 1 195 ? -10.250 -10.534 10.605 1.00 93.75 195 MET A C 1
ATOM 1560 O O . MET A 1 195 ? -9.617 -10.413 9.567 1.00 93.75 195 MET A O 1
ATOM 1564 N N . ARG A 1 196 ? -9.800 -11.287 11.615 1.00 93.88 196 ARG A N 1
ATOM 1565 C CA . ARG A 1 196 ? -8.452 -11.878 11.643 1.00 93.88 196 ARG A CA 1
ATOM 1566 C C . ARG A 1 196 ? -8.108 -12.695 10.402 1.00 93.88 196 ARG A C 1
ATOM 1568 O O . ARG A 1 196 ? -6.983 -12.617 9.927 1.00 93.88 196 ARG A O 1
ATOM 1575 N N . ARG A 1 197 ? -9.051 -13.480 9.881 1.00 93.69 197 ARG A N 1
ATOM 1576 C CA . ARG A 1 197 ? -8.832 -14.288 8.674 1.00 93.69 197 ARG A CA 1
ATOM 1577 C C . ARG A 1 197 ? -8.566 -13.418 7.443 1.00 93.69 197 ARG A C 1
ATOM 1579 O O . ARG A 1 197 ? -7.684 -13.740 6.651 1.00 93.69 197 ARG A O 1
ATOM 1586 N N . ASP A 1 198 ? -9.339 -12.352 7.274 1.00 93.62 198 ASP A N 1
ATOM 1587 C CA . ASP A 1 198 ? -9.338 -11.546 6.051 1.00 93.62 198 ASP A CA 1
ATOM 1588 C C . ASP A 1 198 ? -8.118 -10.586 5.998 1.00 93.62 198 ASP A C 1
ATOM 1590 O O . ASP A 1 198 ? -7.651 -10.214 4.920 1.00 93.62 198 ASP A O 1
ATOM 1594 N N . GLU A 1 199 ? -7.534 -10.263 7.155 1.00 91.12 199 GLU A N 1
ATOM 1595 C CA . GLU A 1 199 ? -6.453 -9.278 7.346 1.00 91.12 199 GLU A CA 1
ATOM 1596 C C . GLU A 1 199 ? -5.152 -9.612 6.622 1.00 91.12 199 GLU A C 1
ATOM 1598 O O . GLU A 1 199 ? -4.505 -8.719 6.075 1.00 91.12 199 GLU A O 1
ATOM 1603 N N . PHE A 1 200 ? -4.790 -10.897 6.545 1.00 94.38 200 PHE A N 1
ATOM 1604 C CA . PHE A 1 200 ? -3.606 -11.299 5.784 1.00 94.38 200 PHE A CA 1
ATOM 1605 C C . PHE A 1 200 ? -3.749 -10.907 4.310 1.00 94.38 200 PHE A C 1
ATOM 1607 O O . PHE A 1 200 ? -2.880 -10.240 3.761 1.00 94.38 200 PHE A O 1
ATOM 1614 N N . GLY A 1 201 ? -4.862 -11.300 3.678 1.00 93.38 201 GLY A N 1
ATOM 1615 C CA . GLY A 1 201 ? -5.107 -11.017 2.265 1.00 93.38 201 GLY A CA 1
ATOM 1616 C C . GLY A 1 201 ? -5.275 -9.524 1.994 1.00 93.38 201 GLY A C 1
ATOM 1617 O O . GLY A 1 201 ? -4.789 -9.034 0.980 1.00 93.38 201 GLY A O 1
ATOM 1618 N N . HIS A 1 202 ? -5.909 -8.800 2.919 1.00 93.19 202 HIS A N 1
ATOM 1619 C CA . HIS A 1 202 ? -6.054 -7.351 2.839 1.00 93.19 202 HIS A CA 1
ATOM 1620 C C . HIS A 1 202 ? -4.691 -6.652 2.757 1.00 93.19 202 HIS A C 1
ATOM 1622 O O . HIS A 1 202 ? -4.399 -5.996 1.758 1.00 93.19 202 HIS A O 1
ATOM 1628 N N . PHE A 1 203 ? -3.840 -6.832 3.767 1.00 94.75 203 PHE A N 1
ATOM 1629 C CA . PHE A 1 203 ? -2.580 -6.096 3.866 1.00 94.75 203 PHE A CA 1
ATOM 1630 C C . PHE A 1 203 ? -1.475 -6.631 2.951 1.00 94.75 203 PHE A C 1
ATOM 1632 O O . PHE A 1 203 ? -0.626 -5.869 2.493 1.00 94.75 203 PHE A O 1
ATOM 1639 N N . TYR A 1 204 ? -1.545 -7.909 2.570 1.00 96.12 204 TYR A N 1
ATOM 1640 C CA . TYR A 1 204 ? -0.763 -8.440 1.454 1.00 96.12 204 TYR A CA 1
ATOM 1641 C C . TYR A 1 204 ? -1.024 -7.654 0.158 1.00 96.12 204 TYR A C 1
ATOM 1643 O O . TYR A 1 204 ? -0.082 -7.241 -0.521 1.00 96.12 204 TYR A O 1
ATOM 1651 N N . MET A 1 205 ? -2.299 -7.415 -0.172 1.00 95.88 205 MET A N 1
ATOM 1652 C CA . MET A 1 205 ? -2.667 -6.681 -1.384 1.00 95.88 205 MET A CA 1
ATOM 1653 C C . MET A 1 205 ? -2.309 -5.199 -1.298 1.00 95.88 205 MET A C 1
ATOM 1655 O O . MET A 1 205 ? -1.935 -4.640 -2.324 1.00 95.88 205 MET A O 1
ATOM 1659 N N . VAL A 1 206 ? -2.386 -4.584 -0.112 1.00 95.50 206 VAL A N 1
ATOM 1660 C CA . VAL A 1 206 ? -1.926 -3.201 0.120 1.00 95.50 206 VAL A CA 1
ATOM 1661 C C . VAL A 1 206 ? -0.446 -3.065 -0.221 1.00 95.50 206 VAL A C 1
ATOM 1663 O O . VAL A 1 206 ? -0.101 -2.307 -1.123 1.00 95.50 206 VAL A O 1
ATOM 1666 N N . GLY A 1 207 ? 0.423 -3.870 0.399 1.00 97.06 207 GLY A N 1
ATOM 1667 C CA . GLY A 1 207 ? 1.862 -3.790 0.136 1.00 97.06 207 GLY A CA 1
ATOM 1668 C C . GLY A 1 207 ? 2.226 -4.058 -1.328 1.00 97.06 207 GLY A C 1
ATOM 1669 O O . GLY A 1 207 ? 3.085 -3.382 -1.892 1.00 97.06 207 GLY A O 1
ATOM 1670 N N . LEU A 1 208 ? 1.541 -5.004 -1.978 1.00 97.50 208 LEU A N 1
ATOM 1671 C CA . LEU A 1 208 ? 1.740 -5.283 -3.400 1.00 97.50 208 LEU A CA 1
ATOM 1672 C C . LEU A 1 208 ? 1.264 -4.125 -4.292 1.00 97.50 208 LEU A C 1
ATOM 1674 O O . LEU A 1 208 ? 2.012 -3.668 -5.154 1.00 97.50 208 LEU A O 1
ATOM 1678 N N . GLY A 1 209 ? 0.030 -3.657 -4.112 1.00 97.06 209 GLY A N 1
ATOM 1679 C CA . GLY A 1 209 ? -0.560 -2.624 -4.959 1.00 97.06 209 GLY A CA 1
ATOM 1680 C C . GLY A 1 209 ? 0.098 -1.266 -4.786 1.00 97.06 209 GLY A C 1
ATOM 1681 O O . GLY A 1 209 ? 0.466 -0.632 -5.777 1.00 97.06 209 GLY A O 1
ATOM 1682 N N . GLU A 1 210 ? 0.301 -0.832 -3.547 1.00 97.62 210 GLU A N 1
ATOM 1683 C CA . GLU A 1 210 ? 0.913 0.461 -3.278 1.00 97.62 210 GLU A CA 1
ATOM 1684 C C . GLU A 1 210 ? 2.353 0.517 -3.797 1.00 97.62 210 GLU A C 1
ATOM 1686 O O . GLU A 1 210 ? 2.683 1.450 -4.527 1.00 97.62 210 GLU A O 1
ATOM 1691 N N . GLU A 1 211 ? 3.201 -0.488 -3.557 1.00 98.31 211 GLU A N 1
ATOM 1692 C CA . GLU A 1 211 ? 4.582 -0.426 -4.057 1.00 98.31 211 GLU A CA 1
ATOM 1693 C C . GLU A 1 211 ? 4.666 -0.539 -5.589 1.00 98.31 211 GLU A C 1
ATOM 1695 O O . GLU A 1 211 ? 5.482 0.158 -6.205 1.00 98.31 211 GLU A O 1
ATOM 1700 N N . MET A 1 212 ? 3.782 -1.311 -6.235 1.00 96.19 212 MET A N 1
ATOM 1701 C CA . MET A 1 212 ? 3.656 -1.335 -7.702 1.00 96.19 212 MET A CA 1
ATOM 1702 C C . MET A 1 212 ? 3.372 0.061 -8.279 1.00 96.19 212 MET A C 1
ATOM 1704 O O . MET A 1 212 ? 3.946 0.447 -9.304 1.00 96.19 212 MET A O 1
ATOM 1708 N N . LEU A 1 213 ? 2.538 0.858 -7.606 1.00 94.31 213 LEU A N 1
ATOM 1709 C CA . LEU A 1 213 ? 2.277 2.236 -8.013 1.00 94.31 213 LEU A CA 1
ATOM 1710 C C . LEU A 1 213 ? 3.414 3.181 -7.594 1.00 94.31 213 LEU A C 1
ATOM 1712 O O . LEU A 1 213 ? 4.031 3.831 -8.436 1.00 94.31 213 LEU A O 1
ATOM 1716 N N . PHE A 1 214 ? 3.711 3.304 -6.304 1.00 96.94 214 PHE A N 1
ATOM 1717 C CA . PHE A 1 214 ? 4.600 4.352 -5.805 1.00 96.94 214 PHE A CA 1
ATOM 1718 C C . PHE A 1 214 ? 6.066 4.126 -6.189 1.00 96.94 214 PHE A C 1
ATOM 1720 O O . PHE A 1 214 ? 6.752 5.094 -6.527 1.00 96.94 214 PHE A O 1
ATOM 1727 N N . ARG A 1 215 ? 6.547 2.878 -6.203 1.00 97.50 215 ARG A N 1
ATOM 1728 C CA . ARG A 1 215 ? 7.923 2.547 -6.615 1.00 97.50 215 ARG A CA 1
ATOM 1729 C C . ARG A 1 215 ? 7.992 2.178 -8.081 1.00 97.50 215 ARG A C 1
ATOM 1731 O O . ARG A 1 215 ? 8.721 2.816 -8.843 1.00 97.50 215 ARG A O 1
ATOM 1738 N N . GLY A 1 216 ? 7.184 1.194 -8.469 1.00 93.75 216 GLY A N 1
ATOM 1739 C CA . GLY A 1 216 ? 7.143 0.692 -9.835 1.00 93.75 216 GLY A CA 1
ATOM 1740 C C . GLY A 1 216 ? 6.708 1.767 -10.832 1.00 93.75 216 GLY A C 1
ATOM 1741 O O . GLY A 1 216 ? 7.276 1.873 -11.909 1.00 93.75 216 GLY A O 1
ATOM 1742 N N . THR A 1 217 ? 5.766 2.642 -10.489 1.00 92.75 217 THR A N 1
ATOM 1743 C CA . THR A 1 217 ? 5.307 3.672 -11.436 1.00 92.75 217 THR A CA 1
ATOM 1744 C C . THR A 1 217 ? 5.943 5.021 -11.153 1.00 92.75 217 THR A C 1
ATOM 1746 O O . THR A 1 217 ? 6.734 5.511 -11.954 1.00 92.75 217 THR A O 1
ATOM 1749 N N . PHE A 1 218 ? 5.629 5.645 -10.016 1.00 93.38 218 PHE A N 1
ATOM 1750 C CA . PHE A 1 218 ? 5.999 7.041 -9.781 1.00 93.38 218 PHE A CA 1
ATOM 1751 C C . PHE A 1 218 ? 7.496 7.241 -9.575 1.00 93.38 218 PHE A C 1
ATOM 1753 O O . PHE A 1 218 ? 8.080 8.100 -10.235 1.00 93.38 218 PHE A O 1
ATOM 1760 N N . GLN A 1 219 ? 8.143 6.460 -8.706 1.00 96.81 219 GLN A N 1
ATOM 1761 C CA . GLN A 1 219 ? 9.585 6.595 -8.501 1.00 96.81 219 GLN A CA 1
ATOM 1762 C C . GLN A 1 219 ? 10.361 6.279 -9.780 1.00 96.81 219 GLN A C 1
ATOM 1764 O O . GLN A 1 219 ? 11.248 7.045 -10.150 1.00 96.81 219 GLN A O 1
ATOM 1769 N N . HIS A 1 220 ? 9.995 5.204 -10.482 1.00 93.94 220 HIS A N 1
ATOM 1770 C CA . HIS A 1 220 ? 10.604 4.862 -11.766 1.00 93.94 220 HIS A CA 1
ATOM 1771 C C . HIS A 1 220 ? 10.421 5.986 -12.801 1.00 93.94 220 HIS A C 1
ATOM 1773 O O . HIS A 1 220 ? 11.388 6.420 -13.422 1.00 93.94 220 HIS A O 1
ATOM 1779 N N . TYR A 1 221 ? 9.204 6.525 -12.937 1.00 92.19 221 TYR A N 1
ATOM 1780 C CA . TYR A 1 221 ? 8.905 7.656 -13.820 1.00 92.19 221 TYR A CA 1
ATOM 1781 C C . TYR A 1 221 ? 9.747 8.894 -13.496 1.00 92.19 221 TYR A C 1
ATOM 1783 O O . TYR A 1 221 ? 10.328 9.510 -14.393 1.00 92.19 221 TYR A O 1
ATOM 1791 N N . PHE A 1 222 ? 9.824 9.276 -12.218 1.00 95.06 222 PHE A N 1
ATOM 1792 C CA . PHE A 1 222 ? 10.628 10.419 -11.798 1.00 95.06 222 PHE A CA 1
ATOM 1793 C C . PHE A 1 222 ? 12.109 10.181 -12.088 1.00 95.06 222 PHE A C 1
ATOM 1795 O O . PHE A 1 222 ? 12.769 11.086 -12.596 1.00 95.06 222 PHE A O 1
ATOM 1802 N N . TYR A 1 223 ? 12.612 8.973 -11.822 1.00 95.62 223 TYR A N 1
ATOM 1803 C CA . TYR A 1 223 ? 13.990 8.599 -12.120 1.00 95.62 223 TYR A CA 1
ATOM 1804 C C . TYR A 1 223 ? 14.313 8.756 -13.608 1.00 95.62 223 TYR A C 1
ATOM 1806 O O . TYR A 1 223 ? 15.210 9.529 -13.938 1.00 95.62 223 TYR A O 1
ATOM 1814 N N . GLU A 1 224 ? 13.545 8.112 -14.496 1.00 92.25 224 GLU A N 1
ATOM 1815 C CA . GLU A 1 224 ? 13.726 8.232 -15.951 1.00 92.25 224 GLU A CA 1
ATOM 1816 C C . GLU A 1 224 ? 13.638 9.694 -16.401 1.00 92.25 224 GLU A C 1
ATOM 1818 O O . GLU A 1 224 ? 14.459 10.165 -17.181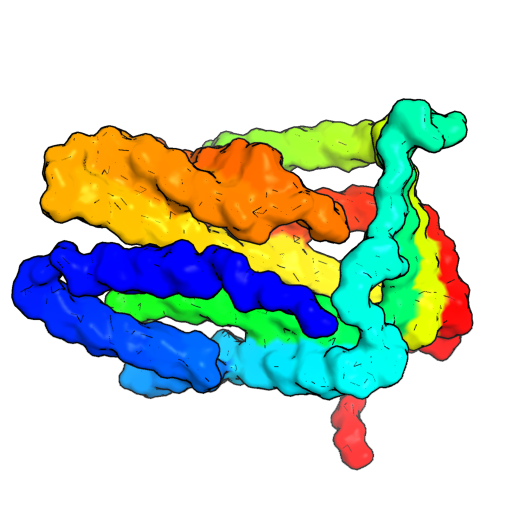 1.00 92.25 224 GLU A O 1
ATOM 1823 N N . THR A 1 225 ? 12.660 10.448 -15.894 1.00 90.88 225 THR A N 1
ATOM 1824 C CA . THR A 1 225 ? 12.465 11.847 -16.296 1.00 90.88 225 THR A CA 1
ATOM 1825 C C . THR A 1 225 ? 13.664 12.712 -15.910 1.00 90.88 225 THR A C 1
ATOM 1827 O O . THR A 1 225 ? 14.170 13.480 -16.729 1.00 90.88 225 THR A O 1
ATOM 1830 N N . MET A 1 226 ? 14.144 12.595 -14.673 1.00 93.69 226 MET A N 1
ATOM 1831 C CA . MET A 1 226 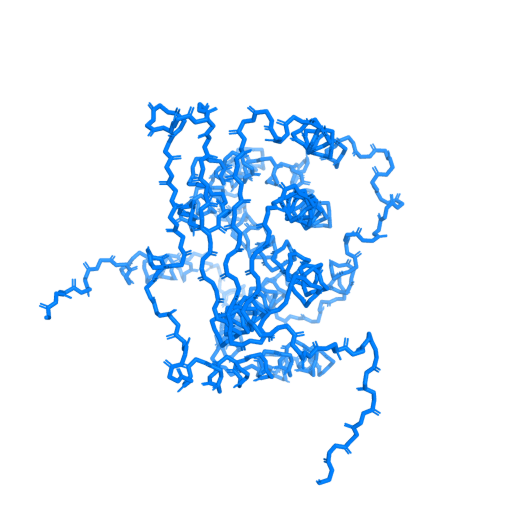? 15.269 13.398 -14.193 1.00 93.69 226 MET A CA 1
ATOM 1832 C C . MET A 1 226 ? 16.592 12.964 -14.829 1.00 93.69 226 MET A C 1
ATOM 1834 O O . MET A 1 226 ? 17.403 13.818 -15.197 1.00 93.69 226 MET A O 1
ATOM 1838 N N . ASN A 1 227 ? 16.790 11.657 -15.013 1.00 94.56 227 ASN A N 1
ATOM 1839 C CA . ASN A 1 227 ? 18.023 11.112 -15.564 1.00 94.56 227 ASN A CA 1
ATOM 1840 C C . ASN A 1 227 ? 18.105 11.307 -17.080 1.00 94.56 227 ASN A C 1
ATOM 1842 O O . ASN A 1 227 ? 19.061 11.908 -17.569 1.00 94.56 227 ASN A O 1
ATOM 1846 N N . ASP A 1 228 ? 17.093 10.846 -17.813 1.00 90.06 228 ASP A N 1
ATOM 1847 C CA . ASP A 1 228 ? 17.133 10.754 -19.272 1.00 90.06 228 ASP A CA 1
ATOM 1848 C C . ASP A 1 228 ? 16.677 12.055 -19.934 1.00 90.06 228 ASP A C 1
ATOM 1850 O O . ASP A 1 228 ? 17.288 12.501 -20.906 1.00 90.06 228 ASP A O 1
ATOM 1854 N N . SER A 1 229 ? 15.608 12.676 -19.422 1.00 88.69 229 SER A N 1
ATOM 1855 C CA . SER A 1 229 ? 15.020 13.867 -20.051 1.00 88.69 229 SER A CA 1
ATOM 1856 C C . SER A 1 229 ? 15.657 15.167 -19.568 1.00 88.69 229 SER A C 1
ATOM 1858 O O . SER A 1 229 ? 15.840 16.087 -20.365 1.00 88.69 229 SER A O 1
ATOM 1860 N N . TRP A 1 230 ? 15.979 15.279 -18.276 1.00 90.50 230 TRP A N 1
ATOM 1861 C CA . TRP A 1 230 ? 16.576 16.498 -17.708 1.00 90.50 230 TRP A CA 1
ATOM 1862 C C . TRP A 1 230 ? 18.099 16.434 -17.570 1.00 90.50 230 TRP A C 1
ATOM 1864 O O . TRP A 1 230 ? 18.726 17.469 -17.344 1.00 90.50 230 TRP A O 1
ATOM 1874 N N . GLY A 1 231 ? 18.704 15.253 -17.724 1.00 93.44 231 GLY A N 1
ATOM 1875 C CA . GLY A 1 231 ? 20.156 15.087 -17.704 1.00 93.44 231 GLY A CA 1
ATOM 1876 C C . GLY A 1 231 ? 20.796 15.348 -16.339 1.00 93.44 231 GLY A C 1
ATOM 1877 O O . GLY A 1 231 ? 21.954 15.754 -16.280 1.00 93.44 231 GLY A O 1
ATOM 1878 N N . TRP A 1 232 ? 20.070 15.140 -15.234 1.00 94.19 232 TRP A N 1
ATOM 1879 C CA . TRP A 1 232 ? 20.583 15.384 -13.874 1.00 94.19 232 TRP A CA 1
ATOM 1880 C C . TRP A 1 232 ? 21.641 14.363 -13.432 1.00 94.19 232 TRP A C 1
ATOM 1882 O O . TRP A 1 232 ? 22.313 14.561 -12.421 1.00 94.19 232 TRP A O 1
ATOM 1892 N N . GLY A 1 233 ? 21.811 13.284 -14.198 1.00 95.69 233 GLY A N 1
ATOM 1893 C CA . GLY A 1 233 ? 22.700 12.178 -13.872 1.00 95.69 233 GLY A CA 1
ATOM 1894 C C . GLY A 1 233 ? 22.070 11.197 -12.885 1.00 95.69 233 GLY A C 1
ATOM 1895 O O . GLY A 1 233 ? 21.099 11.505 -12.189 1.00 95.69 233 GLY A O 1
ATOM 1896 N N . LYS 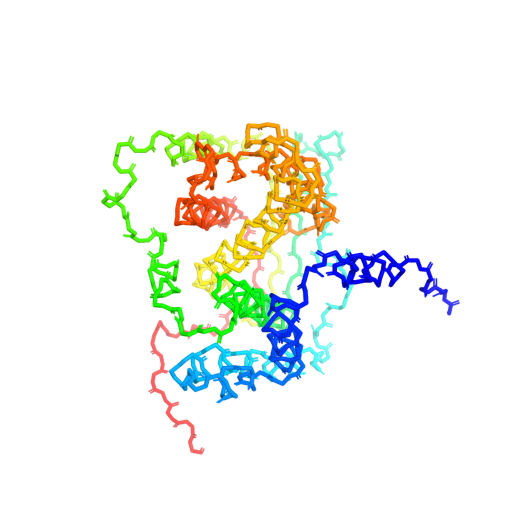A 1 234 ? 22.639 9.992 -12.831 1.00 96.94 234 LYS A N 1
ATOM 1897 C CA . LYS A 1 234 ? 21.989 8.837 -12.203 1.00 96.94 234 LYS A CA 1
ATOM 1898 C C . LYS A 1 234 ? 21.809 8.984 -10.690 1.00 96.94 234 LYS A C 1
ATOM 1900 O O . LYS A 1 234 ? 20.720 8.737 -10.186 1.00 96.94 234 LYS A O 1
ATOM 1905 N N . GLU A 1 235 ? 22.840 9.422 -9.968 1.00 97.25 235 GLU A N 1
ATOM 1906 C CA . GLU A 1 235 ? 22.778 9.565 -8.502 1.00 97.25 235 GLU A CA 1
ATOM 1907 C C . GLU A 1 235 ? 21.834 10.692 -8.042 1.00 97.25 235 GLU A C 1
ATOM 1909 O O . GLU A 1 235 ? 20.944 10.430 -7.229 1.00 97.25 235 GLU A O 1
ATOM 1914 N N . PRO A 1 236 ? 21.912 11.930 -8.578 1.00 97.25 236 PRO A N 1
ATOM 1915 C CA . PRO A 1 236 ? 20.932 12.960 -8.235 1.00 97.25 236 PRO A CA 1
ATOM 1916 C C . PRO A 1 236 ? 19.497 12.542 -8.574 1.00 97.25 236 PRO A C 1
ATOM 1918 O O . PRO A 1 236 ? 18.589 12.753 -7.770 1.00 97.25 236 PRO A O 1
ATOM 1921 N N . SER A 1 237 ? 19.292 11.895 -9.727 1.00 97.75 237 SER A N 1
ATOM 1922 C CA . SER A 1 237 ? 17.971 11.405 -10.144 1.00 97.75 237 SER A CA 1
ATOM 1923 C C . SER A 1 237 ? 17.442 10.323 -9.209 1.00 97.75 237 SER A C 1
ATOM 1925 O O . SER A 1 237 ? 16.263 10.346 -8.860 1.00 97.75 237 SER A O 1
ATOM 1927 N N . ARG A 1 238 ? 18.306 9.419 -8.733 1.00 97.62 238 ARG A N 1
ATOM 1928 C CA . ARG A 1 238 ? 17.961 8.415 -7.722 1.00 97.62 238 ARG A CA 1
ATOM 1929 C C . ARG A 1 238 ? 17.415 9.077 -6.462 1.00 97.62 238 ARG A C 1
ATOM 1931 O O . ARG A 1 238 ? 16.254 8.855 -6.122 1.00 97.62 238 ARG A O 1
ATOM 1938 N N . HIS A 1 239 ? 18.191 9.946 -5.817 1.00 98.19 239 HIS A N 1
ATOM 1939 C CA . HIS A 1 239 ? 17.770 10.586 -4.567 1.00 98.19 239 HIS A CA 1
ATOM 1940 C C . HIS A 1 239 ? 16.505 11.432 -4.734 1.00 98.19 239 HIS A C 1
ATOM 1942 O O . HIS A 1 239 ? 15.582 11.351 -3.922 1.00 98.19 239 HIS A O 1
ATOM 1948 N N . MET A 1 240 ? 16.427 12.214 -5.811 1.00 97.94 240 MET A N 1
ATOM 1949 C CA . MET A 1 240 ? 15.266 13.064 -6.057 1.00 97.94 240 MET A CA 1
ATOM 1950 C C . MET A 1 240 ? 14.016 12.250 -6.398 1.00 97.94 240 MET A C 1
ATOM 1952 O O . MET A 1 240 ? 12.922 12.642 -5.996 1.00 97.94 240 MET A O 1
ATOM 1956 N N . SER A 1 241 ? 14.155 11.106 -7.079 1.00 98.00 241 SER A N 1
ATOM 1957 C CA . SER A 1 241 ? 13.017 10.231 -7.389 1.00 98.00 241 SER A CA 1
ATOM 1958 C C . SER A 1 241 ? 12.439 9.599 -6.126 1.00 98.00 241 SER A C 1
ATOM 1960 O O . SER A 1 241 ? 11.218 9.571 -5.972 1.00 98.00 241 SER A O 1
ATOM 1962 N N . VAL A 1 242 ? 13.306 9.189 -5.189 1.00 98.50 242 VAL A N 1
ATOM 1963 C CA . VAL A 1 242 ? 12.914 8.693 -3.863 1.00 98.50 242 VAL A CA 1
ATOM 1964 C C . VAL A 1 242 ? 12.124 9.765 -3.121 1.00 98.50 242 VAL A C 1
ATOM 1966 O O . VAL A 1 242 ? 11.004 9.506 -2.683 1.00 98.50 242 VAL A O 1
ATOM 1969 N N . VAL A 1 243 ? 12.656 10.987 -3.016 1.00 98.44 243 VAL A N 1
ATOM 1970 C CA . VAL A 1 243 ? 11.984 12.087 -2.303 1.00 98.44 243 VAL A CA 1
ATOM 1971 C C . VAL A 1 243 ? 10.646 12.440 -2.955 1.00 98.44 243 VAL A C 1
ATOM 1973 O O . VAL A 1 243 ? 9.642 12.570 -2.252 1.00 98.44 243 VAL A O 1
ATOM 1976 N N . ALA A 1 244 ? 10.603 12.557 -4.285 1.00 97.81 244 ALA A N 1
ATOM 1977 C CA . ALA A 1 244 ? 9.390 12.903 -5.019 1.00 97.81 244 ALA A CA 1
ATOM 1978 C C . ALA A 1 244 ? 8.295 11.839 -4.850 1.00 97.81 244 ALA A C 1
ATOM 1980 O O . ALA A 1 244 ? 7.173 12.173 -4.471 1.00 97.81 244 ALA A O 1
ATOM 1981 N N . ALA A 1 245 ? 8.617 10.559 -5.054 1.00 97.56 245 ALA A N 1
ATOM 1982 C CA . ALA A 1 245 ? 7.658 9.471 -4.872 1.00 97.56 245 ALA A CA 1
ATOM 1983 C C . ALA A 1 245 ? 7.185 9.355 -3.416 1.00 97.56 245 ALA A C 1
ATOM 1985 O O . ALA A 1 245 ? 6.001 9.142 -3.168 1.00 97.56 245 ALA A O 1
ATOM 1986 N N . SER A 1 246 ? 8.080 9.570 -2.448 1.00 98.31 246 SER A N 1
ATOM 1987 C CA . SER A 1 246 ? 7.742 9.561 -1.017 1.00 98.31 246 SER A CA 1
ATOM 1988 C C . SER A 1 246 ? 6.818 10.710 -0.629 1.00 98.31 246 SER A C 1
ATOM 1990 O O . SER A 1 246 ? 5.932 10.525 0.199 1.00 98.31 246 SER A O 1
ATOM 1992 N N . ALA A 1 247 ? 6.976 11.887 -1.241 1.00 97.69 247 ALA A N 1
ATOM 1993 C CA . ALA A 1 247 ? 6.066 13.011 -1.039 1.00 97.69 247 ALA A CA 1
ATOM 1994 C C . ALA A 1 247 ? 4.655 12.700 -1.561 1.00 97.69 247 ALA A C 1
ATOM 1996 O O . ALA A 1 247 ? 3.675 12.995 -0.877 1.00 97.69 247 ALA A O 1
ATOM 1997 N N . VAL A 1 248 ? 4.545 12.062 -2.734 1.00 95.75 248 VAL A N 1
ATOM 1998 C CA . VAL A 1 248 ? 3.250 11.611 -3.277 1.00 95.75 248 VAL A CA 1
ATOM 1999 C C . VAL A 1 248 ? 2.636 10.536 -2.376 1.00 95.75 248 VAL A C 1
ATOM 2001 O O . VAL A 1 248 ? 1.451 10.614 -2.059 1.00 95.75 248 VAL A O 1
ATOM 2004 N N . PHE A 1 249 ? 3.448 9.587 -1.903 1.00 95.56 249 PHE A N 1
ATOM 2005 C CA . PHE A 1 249 ? 3.036 8.546 -0.962 1.00 95.56 249 PHE A CA 1
ATOM 2006 C C . PHE A 1 249 ? 2.515 9.129 0.358 1.00 95.56 249 PHE A C 1
ATOM 2008 O O . PHE A 1 249 ? 1.394 8.832 0.763 1.00 95.56 249 PHE A O 1
ATOM 2015 N N . GLY A 1 250 ? 3.259 10.048 0.981 1.00 94.44 250 GLY A N 1
ATOM 2016 C CA . GLY A 1 250 ? 2.821 10.751 2.186 1.00 94.44 250 GLY A CA 1
ATOM 2017 C C . GLY A 1 250 ? 1.528 11.542 1.973 1.00 94.44 250 GLY A C 1
ATOM 2018 O O . GLY A 1 250 ? 0.621 11.485 2.799 1.00 94.44 250 GLY A O 1
ATOM 2019 N N . ALA A 1 251 ? 1.390 12.233 0.838 1.00 93.62 251 ALA A N 1
ATOM 2020 C CA . ALA A 1 251 ? 0.185 12.999 0.511 1.00 93.62 251 ALA A CA 1
ATOM 2021 C C . ALA A 1 251 ? -1.065 12.127 0.278 1.00 93.62 251 ALA A C 1
ATOM 2023 O O . ALA A 1 251 ? -2.186 12.621 0.432 1.00 93.62 251 ALA A O 1
ATOM 2024 N N . ALA A 1 252 ? -0.890 10.852 -0.083 1.00 90.56 252 ALA A N 1
ATOM 2025 C CA . ALA A 1 252 ? -1.980 9.884 -0.201 1.00 90.56 252 ALA A CA 1
ATOM 2026 C C . ALA A 1 252 ? -2.501 9.397 1.167 1.00 90.56 252 ALA A C 1
ATOM 2028 O O . ALA A 1 252 ? -3.590 8.830 1.241 1.00 90.56 252 ALA A O 1
ATOM 2029 N N . HIS A 1 253 ? -1.768 9.671 2.249 1.00 90.88 253 HIS A N 1
ATOM 2030 C CA . HIS A 1 253 ? -2.034 9.165 3.591 1.00 90.88 253 HIS A CA 1
ATOM 2031 C C . HIS A 1 253 ? -2.612 10.229 4.527 1.00 90.88 253 HIS A C 1
ATOM 2033 O O . HIS A 1 253 ? -2.264 11.410 4.463 1.00 90.88 253 HIS A O 1
ATOM 2039 N N . THR A 1 254 ? -3.505 9.803 5.428 1.00 85.44 254 THR A N 1
ATOM 2040 C CA . THR A 1 254 ? -4.236 10.708 6.339 1.00 85.44 254 THR A CA 1
ATOM 2041 C C . THR A 1 254 ? -4.173 10.314 7.814 1.00 85.44 254 THR A C 1
ATOM 2043 O O . THR A 1 254 ? -4.592 11.106 8.653 1.00 85.44 254 THR A O 1
ATOM 2046 N N . GLY A 1 255 ? -3.665 9.125 8.148 1.00 82.56 255 GLY A N 1
ATOM 2047 C CA . GLY A 1 255 ? -3.658 8.598 9.519 1.00 82.56 255 GLY A CA 1
ATOM 2048 C C . GLY A 1 255 ? -4.985 7.977 9.967 1.00 82.56 255 GLY A C 1
ATOM 2049 O O . GLY A 1 255 ? -5.141 7.588 11.122 1.00 82.56 255 GLY A O 1
ATOM 2050 N N . MET A 1 256 ? -5.983 7.923 9.085 1.00 78.25 256 MET A N 1
ATOM 2051 C CA . MET A 1 256 ? -7.318 7.458 9.433 1.00 78.25 256 MET A CA 1
ATOM 2052 C C . MET A 1 256 ? -7.376 5.930 9.506 1.00 78.25 256 MET A C 1
ATOM 2054 O O . MET A 1 256 ? -6.985 5.234 8.575 1.00 78.25 256 MET A O 1
ATOM 2058 N N . GLY A 1 257 ? -7.951 5.405 10.587 1.00 73.00 257 GLY A N 1
ATOM 2059 C CA . GLY A 1 257 ? -8.244 3.979 10.710 1.00 73.00 257 GLY A CA 1
ATOM 2060 C C . GLY A 1 257 ? -7.015 3.085 10.826 1.00 73.00 257 GLY A C 1
ATOM 2061 O O . GLY A 1 257 ? -6.969 2.046 10.177 1.00 73.00 257 GLY A O 1
ATOM 2062 N N . PHE A 1 258 ? -6.049 3.505 11.649 1.00 85.00 258 PHE A N 1
ATOM 2063 C CA . PHE A 1 258 ? -4.736 2.872 11.837 1.00 85.00 258 PHE A CA 1
ATOM 2064 C C . PHE A 1 258 ? -3.817 2.898 10.607 1.00 85.00 258 PHE A C 1
ATOM 2066 O O . PHE A 1 258 ? -2.743 2.303 10.653 1.00 85.00 258 PHE A O 1
ATOM 2073 N N . SER A 1 259 ? -4.180 3.617 9.537 1.00 84.38 259 SER A N 1
ATOM 2074 C CA . SER A 1 259 ? -3.238 3.905 8.453 1.00 84.38 259 SER A CA 1
ATOM 2075 C C . SER A 1 259 ? -2.113 4.814 8.951 1.00 84.38 259 SER A C 1
ATOM 2077 O O . SER A 1 259 ? -2.300 5.584 9.895 1.00 84.38 259 SER A O 1
ATOM 2079 N N . ALA A 1 260 ? -0.977 4.828 8.253 1.00 87.56 260 ALA A N 1
ATOM 2080 C CA . ALA A 1 260 ? 0.054 5.831 8.495 1.00 87.56 260 ALA A CA 1
ATOM 2081 C C . ALA A 1 260 ? -0.496 7.255 8.278 1.00 87.56 260 ALA A C 1
ATOM 2083 O O . ALA A 1 260 ? -1.342 7.488 7.403 1.00 87.56 260 ALA A O 1
ATOM 2084 N N . ASP A 1 261 ? -0.033 8.210 9.088 1.00 91.00 261 ASP A N 1
ATOM 2085 C CA . ASP A 1 261 ? -0.224 9.633 8.809 1.00 91.00 261 ASP A CA 1
ATOM 2086 C C . ASP A 1 261 ? 0.720 10.110 7.697 1.00 91.00 261 ASP A C 1
ATOM 2088 O O . ASP A 1 261 ? 1.621 9.391 7.269 1.00 91.00 261 ASP A O 1
ATOM 2092 N N . THR A 1 262 ? 0.513 11.335 7.213 1.00 92.81 262 THR A N 1
ATOM 2093 C CA . THR A 1 262 ? 1.300 11.915 6.117 1.00 92.81 262 THR A CA 1
ATOM 2094 C C . THR A 1 262 ? 2.811 11.894 6.380 1.00 92.81 262 THR A C 1
ATOM 2096 O O . THR A 1 262 ? 3.584 11.629 5.459 1.00 92.81 262 THR A O 1
ATOM 2099 N N . ALA A 1 263 ? 3.250 12.178 7.610 1.00 95.50 263 ALA A N 1
ATOM 2100 C CA . ALA A 1 263 ? 4.668 12.264 7.948 1.00 95.50 263 ALA A CA 1
ATOM 2101 C C . ALA A 1 263 ? 5.291 10.870 8.095 1.00 95.50 263 ALA A C 1
ATOM 2103 O O . ALA A 1 263 ? 6.349 10.610 7.519 1.00 95.50 263 ALA A O 1
ATOM 2104 N N . SER A 1 264 ? 4.622 9.959 8.804 1.00 93.25 264 SER A N 1
ATOM 2105 C CA . SER A 1 264 ? 5.056 8.564 8.927 1.00 93.25 264 SER A CA 1
ATOM 2106 C C . SER A 1 264 ? 5.092 7.863 7.571 1.00 93.25 264 SER A C 1
ATOM 2108 O O . SER A 1 264 ? 6.080 7.200 7.261 1.00 93.25 264 SER A O 1
ATOM 2110 N N . ALA A 1 265 ? 4.072 8.068 6.733 1.00 95.44 265 ALA A N 1
ATOM 2111 C CA . ALA A 1 265 ? 4.041 7.544 5.374 1.00 95.44 265 ALA A CA 1
ATOM 2112 C C . ALA A 1 265 ? 5.182 8.126 4.535 1.00 95.44 265 ALA A C 1
ATOM 2114 O O . ALA A 1 265 ? 5.890 7.368 3.888 1.00 95.44 265 ALA A O 1
ATOM 2115 N N . PHE A 1 266 ? 5.448 9.436 4.593 1.00 97.75 266 PHE A N 1
ATOM 2116 C CA . PHE A 1 266 ? 6.598 10.026 3.899 1.00 97.75 266 PHE A CA 1
ATOM 2117 C C . PHE A 1 266 ? 7.929 9.370 4.304 1.00 97.75 266 PHE A C 1
ATOM 2119 O O . PHE A 1 266 ? 8.719 9.006 3.435 1.00 97.75 266 PHE A O 1
ATOM 2126 N N . LEU A 1 267 ? 8.169 9.179 5.607 1.00 97.38 267 LEU A N 1
ATOM 2127 C CA . LEU A 1 267 ? 9.400 8.560 6.112 1.00 97.38 267 LEU A CA 1
ATOM 2128 C C . LEU A 1 267 ? 9.529 7.091 5.696 1.00 97.38 267 LEU A C 1
ATOM 2130 O O . LEU A 1 267 ? 10.591 6.682 5.226 1.00 97.38 267 LEU A O 1
ATOM 2134 N N . MET A 1 268 ? 8.449 6.317 5.817 1.00 96.38 268 MET A N 1
ATOM 2135 C CA . MET A 1 268 ? 8.414 4.941 5.321 1.00 96.38 268 MET A CA 1
ATOM 2136 C C . MET A 1 268 ? 8.614 4.906 3.801 1.00 96.38 268 MET A C 1
ATOM 2138 O O . MET A 1 268 ? 9.333 4.060 3.281 1.00 96.38 268 MET A O 1
ATOM 2142 N N . GLY A 1 269 ? 8.068 5.892 3.091 1.00 98.12 269 GLY A N 1
ATOM 2143 C CA . GLY A 1 269 ? 8.247 6.063 1.660 1.00 98.12 269 GLY A CA 1
ATOM 2144 C C . GLY A 1 269 ? 9.704 6.267 1.262 1.00 98.12 269 GLY A C 1
ATOM 2145 O O . GLY A 1 269 ? 10.145 5.668 0.283 1.00 98.12 269 GLY A O 1
ATOM 2146 N N . LEU A 1 270 ? 10.469 7.049 2.034 1.00 98.56 270 LEU A N 1
ATOM 2147 C CA . LEU A 1 270 ? 11.906 7.217 1.799 1.00 98.56 270 LEU A CA 1
ATOM 2148 C C . LEU A 1 270 ? 12.635 5.881 1.962 1.00 98.56 270 LEU A C 1
ATOM 2150 O O . LEU A 1 270 ? 13.469 5.528 1.129 1.00 98.56 270 LEU A O 1
ATOM 2154 N N . TYR A 1 271 ? 12.302 5.133 3.017 1.00 98.31 271 TYR A N 1
ATOM 2155 C CA . TYR A 1 271 ? 12.904 3.833 3.300 1.00 98.31 271 TYR A CA 1
ATOM 2156 C C . TYR A 1 271 ? 12.636 2.818 2.183 1.00 98.31 271 TYR A C 1
ATOM 2158 O O . TYR A 1 271 ? 13.563 2.222 1.628 1.00 98.31 271 TYR A O 1
ATOM 2166 N N . LEU A 1 272 ? 11.365 2.668 1.811 1.00 98.44 272 LEU A N 1
ATOM 2167 C CA . LEU A 1 272 ? 10.927 1.801 0.722 1.00 98.44 272 LEU A CA 1
ATOM 2168 C C . LEU A 1 272 ? 11.510 2.254 -0.619 1.00 98.44 272 LEU A C 1
ATOM 2170 O O . LEU A 1 272 ? 11.903 1.422 -1.429 1.00 98.44 272 LEU A O 1
ATOM 2174 N N . GLY A 1 273 ? 11.655 3.563 -0.832 1.00 98.25 273 GLY A N 1
ATOM 2175 C CA . GLY A 1 273 ? 12.265 4.116 -2.035 1.00 98.25 273 GLY A CA 1
ATOM 2176 C C . GLY A 1 273 ? 13.741 3.759 -2.193 1.00 98.25 273 GLY A C 1
ATOM 2177 O O . GLY A 1 273 ? 14.166 3.435 -3.303 1.00 98.25 273 GLY A O 1
ATOM 2178 N N . TYR A 1 274 ? 14.515 3.764 -1.106 1.00 98.06 274 TYR A N 1
ATOM 2179 C CA . TYR A 1 274 ? 15.904 3.293 -1.131 1.00 98.06 274 TYR A CA 1
ATOM 2180 C C . TYR A 1 274 ? 16.022 1.770 -1.171 1.00 98.06 274 TYR A C 1
ATOM 2182 O O . TYR A 1 274 ? 16.956 1.267 -1.786 1.00 98.06 274 TYR A O 1
ATOM 2190 N N . SER A 1 275 ? 15.069 1.049 -0.579 1.00 97.12 275 SER A N 1
ATOM 2191 C CA . SER A 1 275 ? 14.998 -0.414 -0.685 1.00 97.12 275 SER A CA 1
ATOM 2192 C C . SER A 1 275 ? 14.699 -0.852 -2.120 1.00 97.12 275 SER A C 1
ATOM 2194 O O . SER A 1 275 ? 15.300 -1.799 -2.613 1.00 97.12 275 SER A O 1
ATOM 2196 N N . TYR A 1 276 ? 13.817 -0.120 -2.807 1.00 97.44 276 TYR A N 1
ATOM 2197 C CA . TYR A 1 276 ? 13.535 -0.301 -4.227 1.00 97.44 276 TYR A CA 1
ATOM 2198 C C . TYR A 1 276 ? 14.712 0.099 -5.115 1.00 97.44 276 TYR A C 1
ATOM 2200 O O . TYR A 1 276 ? 14.914 -0.527 -6.144 1.00 97.44 276 TYR A O 1
ATOM 2208 N N . MET A 1 277 ? 15.482 1.128 -4.758 1.00 96.88 277 MET A N 1
ATOM 2209 C CA . MET A 1 277 ? 16.601 1.608 -5.574 1.00 96.88 277 MET A CA 1
ATOM 2210 C C . MET A 1 277 ? 17.911 1.635 -4.769 1.00 96.88 277 MET A C 1
ATOM 2212 O O . MET A 1 277 ? 18.362 2.715 -4.350 1.00 96.88 277 MET A O 1
ATOM 2216 N N . PRO A 1 278 ? 18.528 0.462 -4.509 1.00 94.75 278 PRO A N 1
ATOM 2217 C CA . PRO A 1 278 ? 19.718 0.347 -3.661 1.00 94.75 278 PRO A CA 1
ATOM 2218 C C . PRO A 1 278 ? 20.965 0.987 -4.284 1.00 94.75 278 PRO A C 1
ATOM 2220 O O . PRO A 1 278 ? 21.805 1.529 -3.558 1.00 94.75 278 PRO A O 1
ATOM 2223 N N . GLY A 1 279 ? 21.024 1.034 -5.613 1.00 95.25 279 GLY A N 1
ATOM 2224 C CA . GLY A 1 279 ? 22.035 1.726 -6.402 1.00 95.25 279 GLY A CA 1
ATOM 2225 C C . GLY A 1 279 ? 21.427 2.398 -7.639 1.00 95.25 279 GLY A C 1
ATOM 2226 O O . GLY A 1 279 ? 20.240 2.223 -7.928 1.00 95.25 279 GLY A O 1
ATOM 2227 N N . PRO A 1 280 ? 22.199 3.215 -8.371 1.00 92.69 280 PRO A N 1
ATOM 2228 C CA . PRO A 1 280 ? 21.746 3.781 -9.638 1.00 92.69 280 PRO A CA 1
ATOM 2229 C C . PRO A 1 280 ? 21.464 2.684 -10.669 1.00 92.69 280 PRO A C 1
ATOM 2231 O O . PRO A 1 280 ? 22.290 1.795 -10.842 1.00 92.69 280 PRO A O 1
ATOM 2234 N N . ASP A 1 281 ? 20.329 2.777 -11.365 1.00 89.56 281 ASP A N 1
ATOM 2235 C CA . ASP A 1 281 ? 19.806 1.756 -12.294 1.00 89.56 281 ASP A CA 1
ATOM 2236 C C . ASP A 1 281 ? 19.521 0.372 -11.674 1.00 89.56 281 ASP A C 1
ATOM 2238 O O . ASP A 1 281 ? 19.221 -0.578 -12.397 1.00 89.56 281 ASP A O 1
ATOM 2242 N N . GLU A 1 282 ? 19.582 0.234 -10.349 1.00 94.31 282 GLU A N 1
ATOM 2243 C CA . GLU A 1 282 ? 19.200 -0.994 -9.654 1.00 94.31 282 GLU A CA 1
ATOM 2244 C C . GLU A 1 282 ? 17.770 -0.854 -9.139 1.00 94.31 282 GLU A C 1
ATOM 2246 O O . GLU A 1 282 ? 17.461 0.094 -8.421 1.00 94.31 282 GLU A O 1
ATOM 2251 N N . PHE A 1 283 ? 16.898 -1.797 -9.498 1.00 94.62 283 PHE A N 1
ATOM 2252 C CA . PHE A 1 283 ? 15.484 -1.772 -9.135 1.00 94.62 283 PHE A CA 1
ATOM 2253 C C . PHE A 1 283 ? 15.075 -3.095 -8.481 1.00 94.62 283 PHE A C 1
ATOM 2255 O O . PHE A 1 283 ? 15.032 -4.137 -9.133 1.00 94.62 283 PHE A O 1
ATOM 2262 N N . ASP A 1 284 ? 14.741 -3.050 -7.196 1.00 95.38 284 ASP A N 1
ATOM 2263 C CA . ASP A 1 284 ? 14.301 -4.185 -6.392 1.00 95.38 284 ASP A CA 1
ATOM 2264 C C . ASP A 1 284 ? 12.897 -3.948 -5.827 1.00 95.38 284 ASP A C 1
ATOM 2266 O O . ASP A 1 284 ? 12.672 -3.665 -4.647 1.00 95.38 284 ASP A O 1
ATOM 2270 N N . LEU A 1 285 ? 11.910 -4.082 -6.711 1.00 95.81 285 LEU A N 1
ATOM 2271 C CA . LEU A 1 285 ? 10.505 -3.971 -6.328 1.00 95.81 285 LEU A CA 1
ATOM 2272 C C . LEU A 1 285 ? 10.072 -5.102 -5.383 1.00 95.81 285 LEU A C 1
ATOM 2274 O O . LEU A 1 285 ? 9.144 -4.930 -4.599 1.00 95.81 285 LEU A O 1
ATOM 2278 N N . THR A 1 286 ? 10.775 -6.238 -5.419 1.00 96.19 286 THR A N 1
ATOM 2279 C CA . THR A 1 286 ? 10.448 -7.416 -4.607 1.00 96.19 286 THR A CA 1
ATOM 2280 C C . THR A 1 286 ? 10.689 -7.128 -3.128 1.00 96.19 286 THR A C 1
ATOM 2282 O O . THR A 1 286 ? 9.800 -7.356 -2.308 1.00 96.19 286 THR A O 1
ATOM 2285 N N . THR A 1 287 ? 11.846 -6.555 -2.788 1.00 96.25 287 THR A N 1
ATOM 2286 C CA . THR A 1 287 ? 12.159 -6.156 -1.409 1.00 96.25 287 THR A CA 1
ATOM 2287 C C . THR A 1 287 ? 11.191 -5.089 -0.895 1.00 96.25 287 THR A C 1
ATOM 2289 O O . THR A 1 287 ? 10.684 -5.224 0.218 1.00 96.25 287 THR A O 1
ATOM 2292 N N . ALA A 1 288 ? 10.873 -4.066 -1.697 1.00 97.56 288 ALA A N 1
ATOM 2293 C CA . ALA A 1 288 ? 9.939 -3.014 -1.286 1.00 97.56 288 ALA A CA 1
ATOM 2294 C C . ALA A 1 288 ? 8.530 -3.565 -0.985 1.00 97.56 288 ALA A C 1
ATOM 2296 O O . ALA A 1 288 ? 8.000 -3.312 0.099 1.00 97.56 288 ALA A O 1
ATOM 2297 N N . ILE A 1 289 ? 7.968 -4.385 -1.886 1.00 98.06 289 ILE A N 1
ATOM 2298 C CA . ILE A 1 289 ? 6.665 -5.045 -1.679 1.00 98.06 289 ILE A CA 1
ATOM 2299 C C . ILE A 1 289 ? 6.684 -5.889 -0.405 1.00 98.06 289 ILE A C 1
ATOM 2301 O O . ILE A 1 289 ? 5.758 -5.818 0.402 1.00 98.06 289 ILE A O 1
ATOM 2305 N N . ALA A 1 290 ? 7.731 -6.696 -0.213 1.00 97.31 290 ALA A N 1
ATOM 2306 C CA . ALA A 1 290 ? 7.815 -7.595 0.929 1.00 97.31 290 ALA A CA 1
ATOM 2307 C C . ALA A 1 290 ? 7.885 -6.835 2.259 1.00 97.31 290 ALA A C 1
ATOM 2309 O O . ALA A 1 290 ? 7.191 -7.214 3.202 1.00 97.31 290 ALA A O 1
ATOM 2310 N N . ILE A 1 291 ? 8.673 -5.757 2.332 1.00 97.62 291 ILE A N 1
ATOM 2311 C CA . ILE A 1 291 ? 8.751 -4.907 3.526 1.00 97.62 291 ILE A CA 1
ATOM 2312 C C . ILE A 1 291 ? 7.383 -4.304 3.837 1.00 97.62 291 ILE A C 1
ATOM 2314 O O . ILE A 1 291 ? 6.936 -4.408 4.976 1.00 97.62 291 ILE A O 1
ATOM 2318 N N . HIS A 1 292 ? 6.721 -3.694 2.849 1.00 97.81 292 HIS A N 1
ATOM 2319 C CA . HIS A 1 292 ? 5.434 -3.029 3.056 1.00 97.81 292 HIS A CA 1
ATOM 2320 C C . HIS A 1 292 ? 4.355 -4.036 3.482 1.00 97.81 292 HIS A C 1
ATOM 2322 O O . HIS A 1 292 ? 3.730 -3.865 4.527 1.00 97.81 292 HIS A O 1
ATOM 2328 N N . ALA A 1 293 ? 4.206 -5.145 2.752 1.00 97.12 293 ALA A N 1
ATOM 2329 C CA . ALA A 1 293 ? 3.216 -6.169 3.078 1.00 97.12 293 ALA A CA 1
ATOM 2330 C C . ALA A 1 293 ? 3.424 -6.737 4.491 1.00 97.12 293 ALA A C 1
ATOM 2332 O O . ALA A 1 293 ? 2.479 -6.801 5.277 1.00 97.12 293 ALA A O 1
ATOM 2333 N N . TRP A 1 294 ? 4.654 -7.122 4.852 1.00 95.94 294 TRP A N 1
ATOM 2334 C CA . TRP A 1 294 ? 4.923 -7.645 6.194 1.00 95.94 294 TRP A CA 1
ATOM 2335 C C . TRP A 1 294 ? 4.777 -6.589 7.285 1.00 95.94 294 TRP A C 1
ATOM 2337 O O . TRP A 1 294 ? 4.332 -6.931 8.381 1.00 95.94 294 TRP A O 1
ATOM 2347 N N . TRP A 1 295 ? 5.104 -5.328 6.996 1.00 95.62 295 TRP A N 1
ATOM 2348 C CA . TRP A 1 295 ? 4.886 -4.224 7.924 1.00 95.62 295 TRP A CA 1
ATOM 2349 C C . TRP A 1 295 ? 3.425 -4.118 8.334 1.00 95.62 295 TRP A C 1
ATOM 2351 O O . TRP A 1 295 ? 3.107 -4.198 9.524 1.00 95.62 295 TRP A O 1
ATOM 2361 N N . ASP A 1 296 ? 2.541 -4.046 7.350 1.00 95.06 296 ASP A N 1
ATOM 2362 C CA . ASP A 1 296 ? 1.116 -3.899 7.593 1.00 95.06 296 ASP A CA 1
ATOM 2363 C C . ASP A 1 296 ? 0.492 -5.152 8.210 1.00 95.06 296 ASP A C 1
ATOM 2365 O O . ASP A 1 296 ? -0.281 -5.056 9.166 1.00 95.06 296 ASP A O 1
ATOM 2369 N N . ILE A 1 297 ? 0.868 -6.342 7.725 1.00 94.94 297 ILE A N 1
ATOM 2370 C CA . ILE A 1 297 ? 0.381 -7.615 8.271 1.00 94.94 297 ILE A CA 1
ATOM 2371 C C . ILE A 1 297 ? 0.754 -7.719 9.755 1.00 94.94 297 ILE A C 1
ATOM 2373 O O . ILE A 1 297 ? -0.120 -7.926 10.598 1.00 94.94 297 ILE A O 1
ATOM 2377 N N . VAL A 1 298 ? 2.032 -7.555 10.110 1.00 94.44 298 VAL A N 1
ATOM 2378 C CA . VAL A 1 298 ? 2.480 -7.697 11.505 1.00 94.44 298 VAL A CA 1
ATOM 2379 C C . VAL A 1 298 ? 1.850 -6.628 12.393 1.00 94.44 298 VAL A C 1
ATOM 2381 O O . VAL A 1 298 ? 1.417 -6.949 13.504 1.00 94.44 298 VAL A O 1
ATOM 2384 N N . LEU A 1 299 ? 1.749 -5.384 11.918 1.00 93.19 299 LEU A N 1
ATOM 2385 C CA . LEU A 1 299 ? 1.110 -4.304 12.666 1.00 93.19 299 LEU A CA 1
ATOM 2386 C C . LEU A 1 299 ? -0.377 -4.592 12.915 1.00 93.19 299 LEU A C 1
ATOM 2388 O O . LEU A 1 299 ? -0.833 -4.492 14.055 1.00 93.19 299 LEU A O 1
ATOM 2392 N N . SER A 1 300 ? -1.120 -5.017 11.892 1.00 93.88 300 SER A N 1
ATOM 2393 C CA . SER A 1 300 ? -2.540 -5.360 12.023 1.00 93.88 300 SER A CA 1
ATOM 2394 C C . SER A 1 300 ? -2.763 -6.510 13.002 1.00 93.88 300 SER A C 1
ATOM 2396 O O . SER A 1 300 ? -3.555 -6.394 13.943 1.00 93.88 300 SER A O 1
ATOM 2398 N N . TYR A 1 301 ? -2.006 -7.602 12.863 1.00 94.44 301 TYR A N 1
ATOM 2399 C CA . TYR A 1 301 ? -2.096 -8.721 13.800 1.00 94.44 301 TYR A CA 1
ATOM 2400 C C . TYR A 1 301 ? -1.682 -8.325 15.218 1.00 94.44 301 TYR A C 1
ATOM 2402 O O . TYR A 1 301 ? -2.285 -8.806 16.176 1.00 94.44 301 TYR A O 1
ATOM 2410 N N . THR A 1 302 ? -0.713 -7.423 15.376 1.00 94.38 302 THR A N 1
ATOM 2411 C CA . THR A 1 302 ? -0.349 -6.860 16.683 1.00 94.38 302 THR A CA 1
ATOM 2412 C C . THR A 1 302 ? -1.529 -6.118 17.300 1.00 94.38 302 THR A C 1
ATOM 2414 O O . THR A 1 302 ? -1.887 -6.413 18.439 1.00 94.38 302 THR A O 1
ATOM 2417 N N . ILE A 1 303 ? -2.177 -5.218 16.554 1.00 94.19 303 ILE A N 1
ATOM 2418 C CA . ILE A 1 303 ? -3.360 -4.483 17.024 1.00 94.19 303 ILE A CA 1
ATOM 2419 C C . ILE A 1 303 ? -4.466 -5.469 17.411 1.00 94.19 303 ILE A C 1
ATOM 2421 O O . ILE A 1 303 ? -4.971 -5.429 18.529 1.00 94.19 303 ILE A O 1
ATOM 2425 N N . MET A 1 304 ? -4.818 -6.405 16.528 1.00 93.31 304 MET A N 1
ATOM 2426 C CA . MET A 1 304 ? -5.898 -7.364 16.775 1.00 93.31 304 MET A CA 1
ATOM 2427 C C . MET A 1 304 ? -5.619 -8.339 17.919 1.00 93.31 304 MET A C 1
ATOM 2429 O O . MET A 1 304 ? -6.562 -8.819 18.549 1.00 93.31 304 MET A O 1
ATOM 2433 N N . ASN A 1 305 ? -4.359 -8.700 18.165 1.00 94.12 305 ASN A N 1
ATOM 2434 C CA . ASN A 1 305 ? -3.989 -9.588 19.269 1.00 94.12 305 ASN A CA 1
ATOM 2435 C C . ASN A 1 305 ? -4.022 -8.890 20.627 1.00 94.12 305 ASN A C 1
ATOM 2437 O O . ASN A 1 305 ? -4.159 -9.568 21.641 1.00 94.12 305 ASN A O 1
ATOM 2441 N N . ASN A 1 306 ? -3.934 -7.563 20.631 1.00 94.81 306 ASN A N 1
ATOM 2442 C CA . ASN A 1 306 ? -3.885 -6.746 21.834 1.00 94.81 306 ASN A CA 1
ATOM 2443 C C . ASN A 1 306 ? -5.168 -5.934 22.081 1.00 94.81 306 ASN A C 1
ATOM 2445 O O . ASN A 1 306 ? -5.314 -5.324 23.136 1.00 94.81 306 ASN A O 1
ATOM 2449 N N . ALA A 1 307 ? -6.105 -5.925 21.134 1.00 96.12 307 ALA A N 1
ATOM 2450 C CA . ALA A 1 307 ? -7.368 -5.214 21.263 1.00 96.12 307 ALA A CA 1
ATOM 2451 C C . ALA A 1 307 ? -8.429 -6.001 22.051 1.00 96.12 307 ALA A C 1
ATOM 2453 O O . ALA A 1 307 ? -8.460 -7.234 22.049 1.00 96.12 307 ALA A O 1
ATOM 2454 N N . HIS A 1 308 ? -9.360 -5.269 22.660 1.00 96.62 308 HIS A N 1
ATOM 2455 C CA . HIS A 1 308 ? -10.573 -5.819 23.259 1.00 96.62 308 HIS A CA 1
ATOM 2456 C C . HIS A 1 308 ? -11.709 -5.853 22.235 1.00 96.62 308 HIS A C 1
ATOM 2458 O O . HIS A 1 308 ? -11.905 -4.889 21.502 1.00 96.62 308 HIS A O 1
ATOM 2464 N N . PHE A 1 309 ? -12.482 -6.939 22.202 1.00 96.19 309 PHE A N 1
ATOM 2465 C CA . PHE A 1 309 ? -13.599 -7.114 21.271 1.00 96.19 309 PHE A CA 1
ATOM 2466 C C . PHE A 1 309 ? -14.923 -7.230 22.026 1.00 96.19 309 PHE A C 1
ATOM 2468 O O . PHE A 1 309 ? -15.040 -7.981 22.992 1.00 96.19 309 PHE A O 1
ATOM 2475 N N . THR A 1 310 ? -15.926 -6.494 21.559 1.00 96.06 310 THR A N 1
ATOM 2476 C CA . THR A 1 310 ? -17.330 -6.624 21.952 1.00 96.06 310 THR A CA 1
ATOM 2477 C C . THR A 1 310 ? -18.131 -6.991 20.710 1.00 96.06 310 THR A C 1
ATOM 2479 O O . THR A 1 310 ? -18.152 -6.213 19.760 1.00 96.06 310 THR A O 1
ATOM 2482 N N . GLU A 1 311 ? -18.781 -8.154 20.705 1.00 92.38 311 GLU A N 1
ATOM 2483 C CA . GLU A 1 311 ? -19.541 -8.663 19.555 1.00 92.38 311 GLU A CA 1
ATOM 2484 C C . GLU A 1 311 ? -21.041 -8.721 19.866 1.00 92.38 311 GLU A C 1
ATOM 2486 O O . GLU A 1 311 ? -21.471 -9.399 20.801 1.00 92.38 311 GLU A O 1
ATOM 2491 N N . GLU A 1 312 ? -21.860 -8.035 19.068 1.00 83.25 312 GLU A N 1
ATOM 2492 C CA . GLU A 1 312 ? -23.318 -8.130 19.155 1.00 83.25 312 GLU A CA 1
ATOM 2493 C C . GLU A 1 312 ? -23.846 -9.280 18.282 1.00 83.25 312 GLU A C 1
ATOM 2495 O O . GLU A 1 312 ? -23.740 -9.244 17.054 1.00 83.25 312 GLU A O 1
ATOM 2500 N N . ASN A 1 313 ? -24.497 -10.264 18.916 1.00 64.38 313 ASN A N 1
ATOM 2501 C CA . ASN A 1 313 ? -25.074 -11.466 18.290 1.00 64.38 313 ASN A CA 1
ATOM 2502 C C . ASN A 1 313 ? -24.045 -12.327 17.516 1.00 64.38 313 ASN A C 1
ATOM 2504 O O . ASN A 1 313 ? -24.142 -12.442 16.293 1.00 64.38 313 ASN A O 1
ATOM 2508 N N . PRO A 1 314 ? -23.099 -12.996 18.203 1.00 59.69 314 PRO A N 1
ATOM 2509 C CA . PRO A 1 314 ? -21.999 -13.749 17.581 1.00 59.69 314 PRO A CA 1
ATOM 2510 C C . PRO A 1 314 ? -22.421 -15.062 16.885 1.00 59.69 314 PRO A C 1
ATOM 2512 O O . PRO A 1 314 ? -21.582 -15.911 16.598 1.00 59.69 314 PRO A O 1
ATOM 2515 N N . THR A 1 315 ? -23.710 -15.290 16.610 1.00 48.88 315 THR A N 1
ATOM 2516 C CA . THR A 1 315 ? -24.247 -16.597 16.177 1.00 48.88 315 THR A CA 1
ATOM 2517 C C . THR A 1 315 ? -23.999 -16.934 14.702 1.00 48.88 315 THR A C 1
ATOM 2519 O O . THR A 1 315 ? -24.899 -17.423 14.024 1.00 48.88 315 THR A O 1
ATOM 2522 N N . LEU A 1 316 ? -22.788 -16.701 14.198 1.00 49.66 316 LEU A N 1
ATOM 2523 C CA . LEU A 1 316 ? -22.310 -17.222 12.918 1.00 49.66 316 LEU A CA 1
ATOM 2524 C C . LEU A 1 316 ? -20.845 -17.659 13.064 1.00 49.66 316 LEU A C 1
ATOM 2526 O O . LEU A 1 316 ? -19.912 -16.932 12.724 1.00 49.66 316 LEU A O 1
ATOM 2530 N N . GLU A 1 317 ? -20.640 -18.887 13.544 1.00 43.06 317 GLU A N 1
ATOM 2531 C CA . GLU A 1 317 ? -19.395 -19.607 13.275 1.00 43.06 317 GLU A CA 1
ATOM 2532 C C . GLU A 1 317 ? -19.329 -19.870 11.767 1.00 43.06 317 GLU A C 1
ATOM 2534 O O . GLU A 1 317 ? -20.005 -20.750 11.235 1.00 43.06 317 GLU A O 1
ATOM 2539 N N . VAL A 1 318 ? -18.551 -19.061 11.047 1.00 49.06 318 VAL A N 1
ATOM 2540 C CA . VAL A 1 318 ? -18.249 -19.324 9.639 1.00 49.06 318 VAL A CA 1
ATOM 2541 C C . VAL A 1 318 ? -17.129 -20.365 9.614 1.00 49.06 318 VAL A C 1
ATOM 2543 O O . VAL A 1 318 ? -16.020 -20.052 10.059 1.00 49.06 318 VAL A O 1
ATOM 2546 N N . PRO A 1 319 ? -17.372 -21.598 9.134 1.00 39.97 319 PRO A N 1
ATOM 2547 C CA . PRO A 1 319 ? -16.328 -22.608 9.073 1.00 39.97 319 PRO A CA 1
ATOM 2548 C C . PRO A 1 319 ? -15.185 -22.129 8.171 1.00 39.97 319 PRO A C 1
ATOM 2550 O O . PRO A 1 319 ? -15.403 -21.474 7.152 1.00 39.97 319 PRO A O 1
ATOM 2553 N N . ILE A 1 320 ? -13.958 -22.494 8.549 1.00 42.59 320 ILE A N 1
ATOM 2554 C CA . ILE A 1 320 ? -12.707 -22.124 7.859 1.00 42.59 320 ILE A CA 1
ATOM 2555 C C . ILE A 1 320 ? -12.719 -22.579 6.382 1.00 42.59 320 ILE A C 1
ATOM 2557 O O . ILE A 1 320 ? -12.046 -21.983 5.548 1.00 42.59 320 ILE A O 1
ATOM 2561 N N . PHE A 1 321 ? -13.551 -23.571 6.040 1.00 33.56 321 PHE A N 1
ATOM 2562 C CA . PHE A 1 321 ? -13.888 -23.972 4.676 1.00 33.56 321 PHE A CA 1
ATOM 2563 C C . PHE A 1 321 ? -15.398 -24.212 4.547 1.00 33.56 321 PHE A C 1
ATOM 2565 O O . PHE A 1 321 ? -15.944 -25.107 5.189 1.00 33.56 321 PHE A O 1
ATOM 2572 N N . ALA A 1 322 ? -16.062 -23.467 3.663 1.00 35.59 322 ALA A N 1
ATOM 2573 C CA . ALA A 1 322 ? -17.390 -23.802 3.158 1.00 35.59 322 ALA A CA 1
ATOM 2574 C C . ALA A 1 322 ? -17.317 -23.920 1.632 1.00 35.59 322 ALA A C 1
ATOM 2576 O O . ALA A 1 322 ? -17.432 -22.930 0.914 1.00 35.59 322 ALA A O 1
ATOM 2577 N N . ILE A 1 323 ? -17.114 -25.139 1.127 1.00 36.97 323 ILE A N 1
ATOM 2578 C CA . ILE A 1 323 ? -17.398 -25.450 -0.278 1.00 36.97 323 ILE A CA 1
ATOM 2579 C C . ILE A 1 323 ? -18.882 -25.796 -0.338 1.00 36.97 323 ILE A C 1
ATOM 2581 O O . ILE A 1 323 ? -19.294 -26.895 0.024 1.00 36.97 323 ILE A O 1
ATOM 2585 N N . GLY A 1 324 ? -19.690 -24.829 -0.754 1.00 33.19 324 GLY A N 1
ATOM 2586 C CA . GLY A 1 324 ? -21.114 -25.018 -0.977 1.00 33.19 324 GLY A CA 1
ATOM 2587 C C . GLY A 1 324 ? -21.542 -24.213 -2.188 1.00 33.19 324 GLY A C 1
ATOM 2588 O O . GLY A 1 324 ? -21.649 -22.992 -2.113 1.00 33.19 324 GLY A O 1
ATOM 2589 N N . PHE A 1 325 ? -21.790 -24.893 -3.306 1.00 29.47 325 PHE A N 1
ATOM 2590 C CA . PHE A 1 325 ? -22.544 -24.304 -4.405 1.00 29.47 325 PHE A CA 1
ATOM 2591 C C . PHE A 1 325 ? -23.970 -24.069 -3.898 1.00 29.47 325 PHE A C 1
ATOM 2593 O O . PHE A 1 325 ? -24.689 -25.026 -3.608 1.00 29.47 325 PHE A O 1
ATOM 2600 N N . LYS A 1 326 ? -24.373 -22.805 -3.749 1.00 30.08 326 LYS A N 1
ATOM 2601 C CA . LYS A 1 326 ? -25.797 -22.473 -3.654 1.00 30.08 326 LYS A CA 1
ATOM 2602 C C . LYS A 1 326 ? -26.399 -22.652 -5.049 1.00 30.08 326 LYS A C 1
ATOM 2604 O O . LYS A 1 326 ? -25.989 -21.943 -5.966 1.00 30.08 326 LYS A O 1
ATOM 2609 N N . TYR A 1 327 ? -27.313 -23.612 -5.181 1.00 33.34 327 TYR A N 1
ATOM 2610 C CA . TYR A 1 327 ? -28.295 -23.654 -6.267 1.00 33.34 327 TYR A CA 1
ATOM 2611 C C . TYR A 1 327 ? -29.432 -22.678 -5.980 1.00 33.34 327 TYR A C 1
ATOM 2613 O O . TYR A 1 327 ? -29.783 -22.536 -4.782 1.00 33.34 327 TYR A O 1
#

Organism: NCBI:txid1817772

InterPro domains:
  IPR003675 CAAX prenyl protease 2/Lysostaphin resistance protein A-like domain [PF02517] (204-298)

pLDDT: mean 85.47, std 18.59, range [28.92, 98.56]

Secondary structure (DSSP, 8-state):
-----SHHHHHHHHHHHHTS---HHHHHHHHHHHHHHHHHHHSTTHHHHHTT-HHHIIIIIHHHHHHHHHHHHHHTSTT----HHHHEEEE-TTT-TTSSEEEEEEEEHHHHHHHHHHHHHHHHHHHHHHHHHHTTTS--SHHHHHHTGGG-GGGTTT-HHHHHHHHHHHHHHHTHHHHEEEEEEEETT--HHHHHHHHHHHHHHHHHHHHIIIIIIIIHHHHHIIIIIS---HHHHHHHHHHHHHHHHHHH---GGGPPPHHHHHHHHHHHHHHH-SSTT---HHHHHHHHHHHHHHHHHHHHHHSEEEES-------S-------